Protein AF-0000000071025542 (afdb_homodimer)

Sequence (370 aa):
MQNYKSGEPMQRIAIDIIGPLPKTDRGNQYILVIGDYFSKWKEAFAIPNQEATTVANTLVEEFICRYGIPSEIHTDQGRQFEAKLFQELCRLLEINKTRTTPYYPQSDGMIERFNRTLEAMLALVVAPDQRDWDCWLPYVMLSYRSAIHESTGYSPFEILMGRRASIQYTPYRETRNDRPSQYLLMQNYKSGEPMQRIAIDIIGPLPKTDRGNQYILVIGDYFSKWKEAFAIPNQEATTVANTLVEEFICRYGIPSEIHTDQGRQFEAKLFQELCRLLEINKTRTTPYYPQSDGMIERFNRTLEAMLALVVAPDQRDWDCWLPYVMLSYRSAIHESTGYSPFEILMGRRASIQYTPYRETRNDRPSQYLL

Nearest PDB structures (foldseek):
  4bac-assembly1_B-2  TM=8.372E-01  e=2.644E-14  Human spumaretrovirus
  3s3o-assembly1_B-2  TM=8.242E-01  e=2.336E-14  Human spumaretrovirus
  4ikf-assembly1_B  TM=8.496E-01  e=1.498E-13  Human spumaretrovirus
  8fnj-assembly1_G  TM=8.085E-01  e=2.237E-10  Homo sapiens
  8w2r-assembly1_I  TM=8.035E-01  e=2.693E-10  Human immunodeficiency virus 1

Solvent-accessible surface area (backbone atoms only — not comparable to full-atom values): 20369 Å² total; per-residue (Å²): 127,81,72,81,68,48,90,42,75,45,35,33,29,38,44,50,76,48,66,84,46,64,60,25,86,87,56,28,24,29,35,45,34,39,35,22,68,49,37,58,37,69,48,76,40,73,29,62,59,70,46,38,66,55,49,44,38,46,46,42,51,64,39,32,37,70,69,27,57,32,50,29,40,35,28,58,90,49,66,38,65,67,30,64,67,37,48,50,46,28,58,75,64,60,29,47,76,44,68,57,43,94,83,46,53,68,70,48,43,55,58,54,52,45,50,53,51,50,51,55,57,46,64,74,69,38,53,95,81,36,36,46,48,69,76,44,44,36,54,56,46,31,52,54,30,58,37,69,32,84,92,76,73,40,17,16,34,30,61,50,58,70,41,76,56,57,62,84,54,54,72,61,82,84,89,84,84,80,60,84,62,62,71,80,56,128,81,70,82,67,49,89,42,75,45,36,32,30,38,45,50,76,48,66,84,47,63,62,25,85,88,53,28,23,30,35,45,34,39,34,21,68,48,38,59,37,68,49,76,40,73,29,61,60,72,47,37,67,56,49,47,48,46,47,43,51,65,40,31,35,70,70,29,59,36,51,27,40,34,28,58,91,49,66,38,64,68,30,66,67,38,47,50,51,28,57,71,66,61,29,47,76,44,67,58,42,92,84,45,54,68,71,48,44,55,58,53,53,45,49,53,51,51,51,54,57,45,64,74,68,39,53,94,82,37,36,46,47,69,76,43,43,36,55,55,47,29,53,55,32,57,36,69,32,85,91,75,73,41,17,18,34,32,61,51,57,71,42,76,56,55,61,81,52,52,83,60,85,83,91,84,86,68,54,74,26,59,71,84,73

Radius of gyration: 20.16 Å; Cα contacts (8 Å, |Δi|>4): 619; chains: 2; bounding box: 56×60×49 Å

pLDDT: mean 82.24, std 18.54, range [31.16, 98.06]

Organism: Stichopus japonicus (NCBI:txid307972)

Structure (mmCIF, N/CA/C/O backbone):
data_AF-0000000071025542-model_v1
#
loop_
_entity.id
_entity.type
_entity.pdbx_description
1 polymer 'Integrase catalytic domain-containing protein'
#
loop_
_atom_site.group_PDB
_atom_site.id
_atom_site.type_symbol
_atom_site.label_atom_id
_atom_site.label_alt_id
_atom_site.label_comp_id
_atom_site.label_asym_id
_atom_site.label_entity_id
_atom_site.label_seq_id
_atom_site.pdbx_PDB_ins_code
_atom_site.Cartn_x
_atom_site.Cartn_y
_atom_site.Cartn_z
_atom_site.occupancy
_atom_site.B_iso_or_equiv
_atom_site.auth_seq_id
_atom_site.auth_comp_id
_atom_site.auth_asym_id
_atom_site.auth_atom_id
_atom_site.pdbx_PDB_model_num
ATOM 1 N N . MET A 1 1 ? 5.387 34.906 -5.066 1 31.16 1 MET A N 1
ATOM 2 C CA . MET A 1 1 ? 4.746 33.75 -4.461 1 31.16 1 MET A CA 1
ATOM 3 C C . MET A 1 1 ? 5.18 32.469 -5.152 1 31.16 1 MET A C 1
ATOM 5 O O . MET A 1 1 ? 4.828 32.219 -6.309 1 31.16 1 MET A O 1
ATOM 9 N N . GLN A 1 2 ? 6.367 32.188 -5.113 1 34.16 2 GLN A N 1
ATOM 10 C CA . GLN A 1 2 ? 6.965 31.125 -5.918 1 34.16 2 GLN A CA 1
ATOM 11 C C . GLN A 1 2 ? 6.227 29.812 -5.73 1 34.16 2 GLN A C 1
ATOM 13 O O . GLN A 1 2 ? 6.195 29.266 -4.629 1 34.16 2 GLN A O 1
ATOM 18 N N . ASN A 1 3 ? 5.055 29.688 -6.262 1 43.94 3 ASN A N 1
ATOM 19 C CA . ASN A 1 3 ? 4.27 28.469 -6.348 1 43.94 3 ASN A CA 1
ATOM 20 C C . ASN A 1 3 ? 5.156 27.25 -6.566 1 43.94 3 ASN A C 1
ATOM 22 O O . ASN A 1 3 ? 5.758 27.094 -7.633 1 43.94 3 ASN A O 1
ATOM 26 N N . TYR A 1 4 ? 5.906 26.953 -5.555 1 52.22 4 TYR A N 1
ATOM 27 C CA . TYR A 1 4 ? 6.758 25.781 -5.707 1 52.22 4 TYR A CA 1
ATOM 28 C C . TYR A 1 4 ? 5.961 24.594 -6.23 1 52.22 4 TYR A C 1
ATOM 30 O O . TYR A 1 4 ? 5.195 23.969 -5.492 1 52.22 4 TYR A O 1
ATOM 38 N N . LYS A 1 5 ? 5.594 24.672 -7.512 1 62.06 5 LYS A N 1
ATOM 39 C CA . LYS A 1 5 ? 4.848 23.672 -8.273 1 62.06 5 LYS A CA 1
ATOM 40 C C . LYS A 1 5 ? 5.645 22.375 -8.414 1 62.06 5 LYS A C 1
ATOM 42 O O . LYS A 1 5 ? 6.844 22.406 -8.711 1 62.06 5 LYS A O 1
ATOM 47 N N . SER A 1 6 ? 5.156 21.391 -7.719 1 71.88 6 SER A N 1
ATOM 48 C CA . SER A 1 6 ? 5.727 20.078 -7.988 1 71.88 6 SER A CA 1
ATOM 49 C C . SER A 1 6 ? 5.582 19.703 -9.461 1 71.88 6 SER A C 1
ATOM 51 O O . SER A 1 6 ? 4.504 19.844 -10.039 1 71.88 6 SER A O 1
ATOM 53 N N . GLY A 1 7 ? 6.773 19.422 -10.078 1 80 7 GLY A N 1
ATOM 54 C CA . GLY A 1 7 ? 6.777 19.172 -11.516 1 80 7 GLY A CA 1
ATOM 55 C C . GLY A 1 7 ? 6.379 17.766 -11.883 1 80 7 GLY A C 1
ATOM 56 O O . GLY A 1 7 ? 6.094 17.469 -13.047 1 80 7 GLY A O 1
ATOM 57 N N . GLU A 1 8 ? 6.383 16.859 -10.945 1 88.06 8 GLU A N 1
ATOM 58 C CA . GLU A 1 8 ? 6.016 15.484 -11.242 1 88.06 8 GLU A CA 1
ATOM 59 C C . GLU A 1 8 ? 5.449 14.781 -10.016 1 88.06 8 GLU A C 1
ATOM 61 O O . GLU A 1 8 ? 5.664 15.227 -8.883 1 88.06 8 GLU A O 1
ATOM 66 N N . PRO A 1 9 ? 4.746 13.742 -10.219 1 91.62 9 PRO A N 1
ATOM 67 C CA . PRO A 1 9 ? 4.164 13.008 -9.094 1 91.62 9 PRO A CA 1
ATOM 68 C C . PRO A 1 9 ? 5.215 12.562 -8.078 1 91.62 9 PRO A C 1
ATOM 70 O O . PRO A 1 9 ? 6.293 12.102 -8.461 1 91.62 9 PRO A O 1
ATOM 73 N N . MET A 1 10 ? 4.938 12.773 -6.805 1 92.38 10 MET A N 1
ATOM 74 C CA . MET A 1 10 ? 5.664 12.258 -5.648 1 92.38 10 MET A CA 1
ATOM 75 C C . MET A 1 10 ? 6.988 12.992 -5.465 1 92.38 10 MET A C 1
ATOM 77 O O . MET A 1 10 ? 7.801 12.617 -4.617 1 92.38 10 MET A O 1
ATOM 81 N N . GLN A 1 11 ? 7.238 14.023 -6.23 1 91.56 11 GLN A N 1
ATOM 82 C CA . GLN A 1 11 ? 8.445 14.82 -6.074 1 91.56 11 GLN A CA 1
ATOM 83 C C . GLN A 1 11 ? 8.445 15.562 -4.738 1 91.56 11 GLN A C 1
ATOM 85 O O . GLN A 1 11 ? 9.461 15.602 -4.043 1 91.56 11 GLN A O 1
ATOM 90 N N . ARG A 1 12 ? 7.309 16.156 -4.473 1 92.06 12 ARG A N 1
ATOM 91 C CA . ARG A 1 12 ? 7.094 16.859 -3.217 1 92.06 12 ARG A CA 1
ATOM 92 C C . ARG A 1 12 ? 5.891 16.297 -2.467 1 92.06 12 ARG A C 1
ATOM 94 O O . ARG A 1 12 ? 4.789 16.234 -3.018 1 92.06 12 ARG A O 1
ATOM 101 N N . ILE A 1 13 ? 6.18 15.891 -1.207 1 93.38 13 ILE A N 1
ATOM 102 C CA . ILE A 1 13 ? 5.078 15.328 -0.437 1 93.38 13 ILE A CA 1
ATOM 103 C C . ILE A 1 13 ? 4.961 16.047 0.904 1 93.38 13 ILE A C 1
ATOM 105 O O . ILE A 1 13 ? 5.914 16.688 1.358 1 93.38 13 ILE A O 1
ATOM 109 N N . ALA A 1 14 ? 3.762 16.016 1.435 1 92.75 14 ALA A N 1
ATOM 110 C CA . ALA A 1 14 ? 3.494 16.5 2.787 1 92.75 14 ALA A CA 1
ATOM 111 C C . ALA A 1 14 ? 3.139 15.336 3.719 1 92.75 14 ALA A C 1
ATOM 113 O O . ALA A 1 14 ? 2.488 14.375 3.305 1 92.75 14 ALA A O 1
ATOM 114 N N . ILE A 1 15 ? 3.598 15.43 4.98 1 93.69 15 ILE A N 1
ATOM 115 C CA . ILE A 1 15 ? 3.305 14.406 5.977 1 93.69 15 ILE A CA 1
ATOM 116 C C . ILE A 1 15 ? 2.668 15.047 7.207 1 93.69 15 ILE A C 1
ATOM 118 O O . ILE A 1 15 ? 3.105 16.109 7.656 1 93.69 15 ILE A O 1
ATOM 122 N N . ASP A 1 16 ? 1.658 14.438 7.727 1 92.12 16 ASP A N 1
ATOM 123 C CA . ASP A 1 16 ? 0.99 14.852 8.953 1 92.12 16 ASP A CA 1
ATOM 124 C C . ASP A 1 16 ? 0.459 13.641 9.727 1 92.12 16 ASP A C 1
ATOM 126 O O . ASP A 1 16 ? 0.384 12.539 9.188 1 92.12 16 ASP A O 1
ATOM 130 N N . ILE A 1 17 ? 0.171 13.883 10.984 1 94.31 17 ILE A N 1
ATOM 131 C CA . ILE A 1 17 ? -0.341 12.805 11.82 1 94.31 17 ILE A CA 1
ATOM 132 C C . ILE A 1 17 ? -1.671 13.219 12.445 1 94.31 17 ILE A C 1
ATOM 134 O O . ILE A 1 17 ? -1.794 14.328 12.977 1 94.31 17 ILE A O 1
ATOM 138 N N . ILE A 1 18 ? -2.643 12.336 12.312 1 94.81 18 ILE A N 1
ATOM 139 C CA . ILE A 1 18 ? -3.934 12.516 12.969 1 94.81 18 ILE A CA 1
ATOM 140 C C . ILE A 1 18 ? -3.986 11.672 14.242 1 94.81 18 ILE A C 1
ATOM 142 O O . ILE A 1 18 ? -3.621 10.492 14.234 1 94.81 18 ILE A O 1
ATOM 146 N N . GLY A 1 19 ? -4.586 12.242 15.305 1 93.19 19 GLY A N 1
ATOM 147 C CA . GLY A 1 19 ? -4.797 11.492 16.531 1 93.19 19 GLY A CA 1
ATOM 148 C C . GLY A 1 19 ? -4.41 12.266 17.781 1 93.19 19 GLY A C 1
ATOM 149 O O . GLY A 1 19 ? -4.051 13.445 17.703 1 93.19 19 GLY A O 1
ATOM 150 N N . PRO A 1 20 ? -4.516 11.75 18.891 1 95.44 20 PRO A N 1
ATOM 151 C CA . PRO A 1 20 ? -4.906 10.359 19.141 1 95.44 20 PRO A CA 1
ATOM 152 C C . PRO A 1 20 ? -6.383 10.102 18.859 1 95.44 20 PRO A C 1
ATOM 154 O O . PRO A 1 20 ? -7.227 10.961 19.125 1 95.44 20 PRO A O 1
ATOM 157 N N . LEU A 1 21 ? -6.664 8.945 18.266 1 95.75 21 LEU A N 1
ATOM 158 C CA . LEU A 1 21 ? -7.996 8.391 18.062 1 95.75 21 LEU A CA 1
ATOM 159 C C . LEU A 1 21 ? -8.258 7.242 19.031 1 95.75 21 LEU A C 1
ATOM 161 O O . LEU A 1 21 ? -7.34 6.766 19.703 1 95.75 21 LEU A O 1
ATOM 165 N N . PRO A 1 22 ? -9.555 6.879 19.203 1 95.25 22 PRO A N 1
ATOM 166 C CA . PRO A 1 22 ? -9.797 5.691 20.031 1 95.25 22 PRO A CA 1
ATOM 167 C C . PRO A 1 22 ? -8.992 4.48 19.562 1 95.25 22 PRO A C 1
ATOM 169 O O . PRO A 1 22 ? -8.93 4.199 18.359 1 95.25 22 PRO A O 1
ATOM 172 N N . LYS A 1 23 ? -8.352 3.838 20.531 1 96.94 23 LYS A N 1
ATOM 173 C CA . LYS A 1 23 ? -7.523 2.684 20.188 1 96.94 23 LYS A CA 1
ATOM 174 C C . LYS A 1 23 ? -8.352 1.584 19.531 1 96.94 23 LYS A C 1
ATOM 176 O O . LYS A 1 23 ? -9.391 1.184 20.062 1 96.94 23 LYS A O 1
ATOM 181 N N . THR A 1 24 ? -7.859 1.125 18.422 1 96.81 24 THR A N 1
ATOM 182 C CA . THR A 1 24 ? -8.586 0.097 17.688 1 96.81 24 THR A CA 1
ATOM 183 C C . THR A 1 24 ? -8.273 -1.289 18.25 1 96.81 24 THR A C 1
ATOM 185 O O . THR A 1 24 ? -7.359 -1.447 19.062 1 96.81 24 THR A O 1
ATOM 188 N N . ASP A 1 25 ? -9.062 -2.275 17.781 1 92.75 25 ASP A N 1
ATOM 189 C CA . ASP A 1 25 ? -8.82 -3.666 18.156 1 92.75 25 ASP A CA 1
ATOM 190 C C . ASP A 1 25 ? -7.465 -4.148 17.641 1 92.75 25 ASP A C 1
ATOM 192 O O . ASP A 1 25 ? -6.879 -5.074 18.203 1 92.75 25 ASP A O 1
ATOM 196 N N . ARG A 1 26 ? -6.922 -3.482 16.641 1 93.62 26 ARG A N 1
ATOM 197 C CA . ARG A 1 26 ? -5.629 -3.854 16.078 1 93.62 26 ARG A CA 1
ATOM 198 C C . ARG A 1 26 ? -4.496 -3.086 16.75 1 93.62 26 ARG A C 1
ATOM 200 O O . ARG A 1 26 ? -3.33 -3.234 16.375 1 93.62 26 ARG A O 1
ATOM 207 N N . GLY A 1 27 ? -4.809 -2.209 17.656 1 96.38 27 GLY A N 1
ATOM 208 C CA . GLY A 1 27 ? -3.82 -1.534 18.484 1 96.38 27 GLY A CA 1
ATOM 209 C C . GLY A 1 27 ? -3.387 -0.195 17.922 1 96.38 27 GLY A C 1
ATOM 210 O O . GLY A 1 27 ? -2.406 0.392 18.375 1 96.38 27 GLY A O 1
ATOM 211 N N . ASN A 1 28 ? -4.09 0.338 16.906 1 97.69 28 ASN A N 1
ATOM 212 C CA . ASN A 1 28 ? -3.73 1.612 16.297 1 97.69 28 ASN A CA 1
ATOM 213 C C . ASN A 1 28 ? -4.422 2.783 16.984 1 97.69 28 ASN A C 1
ATOM 215 O O . ASN A 1 28 ? -5.551 2.65 17.469 1 97.69 28 ASN A O 1
ATOM 219 N N . GLN A 1 29 ? -3.689 3.939 17.016 1 98.06 29 GLN A N 1
ATOM 220 C CA . GLN A 1 29 ? -4.254 5.102 17.688 1 98.06 29 GLN A CA 1
ATOM 221 C C . GLN A 1 29 ? -4.035 6.375 16.875 1 98.06 29 GLN A C 1
ATOM 223 O O . GLN A 1 29 ? -4.527 7.445 17.234 1 98.06 29 GLN A O 1
ATOM 228 N N . TYR A 1 30 ? -3.26 6.277 15.852 1 97.06 30 TYR A N 1
ATOM 229 C CA . TYR A 1 30 ? -2.928 7.426 15.023 1 97.06 30 TYR A CA 1
ATOM 230 C C . TYR A 1 30 ? -3.029 7.074 13.539 1 97.06 30 TYR A C 1
ATOM 232 O O . TYR A 1 30 ? -3.029 5.898 13.18 1 97.06 30 TYR A O 1
ATOM 240 N N . ILE A 1 31 ? -3.188 8.078 12.688 1 97.5 31 ILE A N 1
ATOM 241 C CA . ILE A 1 31 ? -3.111 7.918 11.242 1 97.5 31 ILE A CA 1
ATOM 242 C C . ILE A 1 31 ? -1.975 8.773 10.688 1 97.5 31 ILE A C 1
ATOM 244 O O . ILE A 1 31 ? -1.96 9.992 10.875 1 97.5 31 ILE A O 1
ATOM 248 N N . LEU A 1 32 ? -0.981 8.164 10.109 1 96.75 32 LEU A N 1
ATOM 249 C CA . LEU A 1 32 ? 0.039 8.875 9.344 1 96.75 32 LEU A CA 1
ATOM 250 C C . LEU A 1 32 ? -0.46 9.188 7.934 1 96.75 32 LEU A C 1
ATOM 252 O O . LEU A 1 32 ? -0.747 8.281 7.152 1 96.75 32 LEU A O 1
ATOM 256 N N . VAL A 1 33 ? -0.563 10.43 7.625 1 96.88 33 VAL A N 1
ATOM 257 C CA . VAL A 1 33 ? -1.085 10.852 6.332 1 96.88 33 VAL A CA 1
ATOM 258 C C . VAL A 1 33 ? 0.049 11.414 5.477 1 96.88 33 VAL A C 1
ATOM 260 O O . VAL A 1 33 ? 0.836 12.242 5.941 1 96.88 33 VAL A O 1
ATOM 263 N N . ILE A 1 34 ? 0.156 10.938 4.242 1 96 34 ILE A N 1
ATOM 264 C CA . ILE A 1 34 ? 1.137 11.414 3.271 1 96 34 ILE A CA 1
ATOM 265 C C . ILE A 1 34 ? 0.425 11.859 1.998 1 96 34 ILE A C 1
ATOM 267 O O . ILE A 1 34 ? -0.396 11.125 1.444 1 96 34 ILE A O 1
ATOM 271 N N . GLY A 1 35 ? 0.736 13.039 1.558 1 95.12 35 GLY A N 1
ATOM 272 C CA . GLY A 1 35 ? 0.062 13.57 0.387 1 95.12 35 GLY A CA 1
ATOM 273 C C . GLY A 1 35 ? 1.02 14.125 -0.651 1 95.12 35 GLY A C 1
ATOM 274 O O . GLY A 1 35 ? 2.004 14.781 -0.308 1 95.12 35 GLY A O 1
ATOM 275 N N . ASP A 1 36 ? 0.73 13.828 -1.865 1 94.25 36 ASP A N 1
ATOM 276 C CA . ASP A 1 36 ? 1.503 14.32 -3.002 1 94.25 36 ASP A CA 1
ATOM 277 C C . ASP A 1 36 ? 0.963 15.664 -3.494 1 94.25 36 ASP A C 1
ATOM 279 O O . ASP A 1 36 ? -0.233 15.797 -3.762 1 94.25 36 ASP A O 1
ATOM 283 N N . TYR A 1 37 ? 1.808 16.625 -3.711 1 90.06 37 TYR A N 1
ATOM 284 C CA . TYR A 1 37 ? 1.39 17.969 -4.102 1 90.06 37 TYR A CA 1
ATOM 285 C C . TYR A 1 37 ? 0.925 18 -5.555 1 90.06 37 TYR A C 1
ATOM 287 O O . TYR A 1 37 ? 0.065 18.797 -5.922 1 90.06 37 TYR A O 1
ATOM 295 N N . PHE A 1 38 ? 1.467 17.156 -6.348 1 91.44 38 PHE A N 1
ATOM 296 C CA . PHE A 1 38 ? 1.204 17.203 -7.781 1 91.44 38 PHE A CA 1
ATOM 297 C C . PHE A 1 38 ? -0.107 16.5 -8.117 1 91.44 38 PHE A C 1
ATOM 299 O O . PHE A 1 38 ? -1.036 17.109 -8.633 1 91.44 38 PHE A O 1
ATOM 306 N N . SER A 1 39 ? -0.204 15.242 -7.773 1 92.94 39 SER A N 1
ATOM 307 C CA . SER A 1 39 ? -1.338 14.414 -8.18 1 92.94 39 SER A CA 1
ATOM 308 C C . SER A 1 39 ? -2.488 14.531 -7.184 1 92.94 39 SER A C 1
ATOM 310 O O . SER A 1 39 ? -3.607 14.102 -7.469 1 92.94 39 SER A O 1
ATOM 312 N N . LYS A 1 40 ? -2.201 15.031 -5.996 1 93.25 40 LYS A N 1
ATOM 313 C CA . LYS A 1 40 ? -3.15 15.109 -4.891 1 93.25 40 LYS A CA 1
ATOM 314 C C . LYS A 1 40 ? -3.449 13.727 -4.324 1 93.25 40 LYS A C 1
ATOM 316 O O . LYS A 1 40 ? -4.359 13.57 -3.504 1 93.25 40 LYS A O 1
ATOM 321 N N . TRP A 1 41 ? -2.656 12.789 -4.723 1 95.19 41 TRP A N 1
ATOM 322 C CA . TRP A 1 41 ? -2.721 11.453 -4.145 1 95.19 41 TRP A CA 1
ATOM 323 C C . TRP A 1 41 ? -2.424 11.492 -2.648 1 95.19 41 TRP A C 1
ATOM 325 O O . TRP A 1 41 ? -1.51 12.188 -2.209 1 95.19 41 TRP A O 1
ATOM 335 N N . LYS A 1 42 ? -3.25 10.766 -1.87 1 96.19 42 LYS A N 1
ATOM 336 C CA . LYS A 1 42 ? -3.027 10.648 -0.432 1 96.19 42 LYS A CA 1
ATOM 337 C C . LYS A 1 42 ? -2.953 9.188 -0.004 1 96.19 42 LYS A C 1
ATOM 339 O O . LYS A 1 42 ? -3.699 8.344 -0.512 1 96.19 42 LYS A O 1
ATOM 344 N N . GLU A 1 43 ? -2.025 8.922 0.839 1 97.69 43 GLU A N 1
ATOM 345 C CA . GLU A 1 43 ? -1.978 7.676 1.593 1 97.69 43 GLU A CA 1
ATOM 346 C C . GLU A 1 43 ? -2.236 7.914 3.078 1 97.69 43 GLU A C 1
ATOM 348 O O . GLU A 1 43 ? -1.878 8.969 3.613 1 97.69 43 GLU A O 1
ATOM 353 N N . ALA A 1 44 ? -2.885 7.004 3.666 1 97.75 44 ALA A N 1
ATOM 354 C CA . ALA A 1 44 ? -3.148 7.016 5.102 1 97.75 44 ALA A CA 1
ATOM 355 C C . ALA A 1 44 ? -2.84 5.656 5.727 1 97.75 44 ALA A C 1
ATOM 357 O O . ALA A 1 44 ? -3.316 4.625 5.25 1 97.75 44 ALA A O 1
ATOM 358 N N . PHE A 1 45 ? -2.021 5.73 6.742 1 98.06 45 PHE A N 1
ATOM 359 C CA . PHE A 1 45 ? -1.591 4.504 7.406 1 98.06 45 PHE A CA 1
ATOM 360 C C . PHE A 1 45 ? -1.942 4.539 8.891 1 98.06 45 PHE A C 1
ATOM 362 O O . PHE A 1 45 ? -1.58 5.48 9.594 1 98.06 45 PHE A O 1
ATOM 369 N N . ALA A 1 46 ? -2.686 3.52 9.344 1 97.94 46 ALA A N 1
ATOM 370 C CA . ALA A 1 46 ? -2.928 3.383 10.781 1 97.94 46 ALA A CA 1
ATOM 371 C C . ALA A 1 46 ? -1.654 2.969 11.516 1 97.94 46 ALA A C 1
ATOM 373 O O . ALA A 1 46 ? -0.977 2.021 11.109 1 97.94 46 ALA A O 1
ATOM 374 N N . ILE A 1 47 ? -1.265 3.717 12.57 1 97.69 47 ILE A N 1
ATOM 375 C CA . ILE A 1 47 ? -0.052 3.406 13.32 1 97.69 47 ILE A CA 1
ATOM 376 C C . ILE A 1 47 ? -0.348 3.438 14.82 1 97.69 47 ILE A C 1
ATOM 378 O O . ILE A 1 47 ? -1.241 4.16 15.266 1 97.69 47 ILE A O 1
ATOM 382 N N . PRO A 1 48 ? 0.399 2.65 15.602 1 97.5 48 PRO A N 1
ATOM 383 C CA . PRO A 1 48 ? 0.08 2.512 17.031 1 97.5 48 PRO A CA 1
ATOM 384 C C . PRO A 1 48 ? 0.544 3.709 17.859 1 97.5 48 PRO A C 1
ATOM 386 O O . PRO A 1 48 ? 0.017 3.953 18.938 1 97.5 48 PRO A O 1
ATOM 389 N N . ASN A 1 49 ? 1.599 4.449 17.375 1 96.25 49 ASN A N 1
ATOM 390 C CA . ASN A 1 49 ? 2.174 5.574 18.094 1 96.25 49 ASN A CA 1
ATOM 391 C C . ASN A 1 49 ? 2.877 6.551 17.156 1 96.25 49 ASN A C 1
ATOM 393 O O . ASN A 1 49 ? 2.98 6.297 15.961 1 96.25 49 ASN A O 1
ATOM 397 N N . GLN A 1 50 ? 3.309 7.617 17.688 1 94.12 50 GLN A N 1
ATOM 398 C CA . GLN A 1 50 ? 3.926 8.648 16.859 1 94.12 50 GLN A CA 1
ATOM 399 C C . GLN A 1 50 ? 5.441 8.672 17.031 1 94.12 50 GLN A C 1
ATOM 401 O O . GLN A 1 50 ? 6.082 9.703 16.844 1 94.12 50 GLN A O 1
ATOM 406 N N . GLU A 1 51 ? 5.922 7.562 17.5 1 93.25 51 GLU A N 1
ATOM 407 C CA . GLU A 1 51 ? 7.371 7.512 17.672 1 93.25 51 GLU A CA 1
ATOM 408 C C . GLU A 1 51 ? 8.094 7.676 16.344 1 93.25 51 GLU A C 1
ATOM 410 O O . GLU A 1 51 ? 7.609 7.211 15.312 1 93.25 51 GLU A O 1
ATOM 415 N N . ALA A 1 52 ? 9.258 8.242 16.406 1 90.88 52 ALA A N 1
ATOM 416 C CA . ALA A 1 52 ? 10.047 8.516 15.211 1 90.88 52 ALA A CA 1
ATOM 417 C C . ALA A 1 52 ? 10.336 7.234 14.438 1 90.88 52 ALA A C 1
ATOM 419 O O . ALA A 1 52 ? 10.289 7.223 13.203 1 90.88 52 ALA A O 1
ATOM 420 N N . THR A 1 53 ? 10.594 6.199 15.148 1 91.44 53 THR A N 1
ATOM 421 C CA . THR A 1 53 ? 10.906 4.922 14.516 1 91.44 53 THR A CA 1
ATOM 422 C C . THR A 1 53 ? 9.695 4.391 13.758 1 91.44 53 THR A C 1
ATOM 424 O O . THR A 1 53 ? 9.812 3.947 12.609 1 91.44 53 THR A O 1
ATOM 427 N N . THR A 1 54 ? 8.547 4.492 14.406 1 93.69 54 THR A N 1
ATOM 428 C CA . THR A 1 54 ? 7.309 4.035 13.781 1 93.69 54 THR A CA 1
ATOM 429 C C . THR A 1 54 ? 7.012 4.84 12.516 1 93.69 54 THR A C 1
ATOM 431 O O . THR A 1 54 ? 6.719 4.27 11.461 1 93.69 54 THR A O 1
ATOM 434 N N . VAL A 1 55 ? 7.137 6.074 12.602 1 93.69 55 VAL A N 1
ATOM 435 C CA . VAL A 1 55 ? 6.836 6.98 11.5 1 93.69 55 VAL A CA 1
ATOM 436 C C . VAL A 1 55 ? 7.832 6.762 10.367 1 93.69 55 VAL A C 1
ATOM 438 O O . VAL A 1 55 ? 7.438 6.629 9.203 1 93.69 55 VAL A O 1
ATOM 441 N N . ALA A 1 56 ? 9.102 6.66 10.695 1 91.56 56 ALA A N 1
ATOM 442 C CA . ALA A 1 56 ? 10.141 6.457 9.695 1 91.56 56 ALA A CA 1
ATOM 443 C C . ALA A 1 56 ? 9.969 5.125 8.977 1 91.56 56 ALA A C 1
ATOM 445 O O . ALA A 1 56 ? 10.047 5.055 7.746 1 91.56 56 ALA A O 1
ATOM 446 N N . ASN A 1 57 ? 9.68 4.125 9.742 1 91.88 57 ASN A N 1
ATOM 447 C CA . ASN A 1 57 ? 9.484 2.805 9.156 1 91.88 57 ASN A CA 1
ATOM 448 C C . ASN A 1 57 ? 8.281 2.781 8.219 1 91.88 57 ASN A C 1
ATOM 450 O O . ASN A 1 57 ? 8.352 2.221 7.121 1 91.88 57 ASN A O 1
ATOM 454 N N . THR A 1 58 ? 7.242 3.361 8.656 1 95.19 58 THR A N 1
ATOM 455 C CA . THR A 1 58 ? 6.039 3.404 7.832 1 95.19 58 THR A CA 1
ATOM 456 C C . THR A 1 58 ? 6.289 4.188 6.547 1 95.19 58 THR A C 1
ATOM 458 O O . THR A 1 58 ? 5.914 3.746 5.461 1 95.19 58 THR A O 1
ATOM 461 N N . LEU A 1 59 ? 6.953 5.312 6.652 1 94.38 59 LEU A N 1
ATOM 462 C CA . LEU A 1 59 ? 7.277 6.137 5.496 1 94.38 59 LEU A CA 1
ATOM 463 C C . LEU A 1 59 ? 8.117 5.352 4.484 1 94.38 59 LEU A C 1
ATOM 465 O O . LEU A 1 59 ? 7.812 5.355 3.291 1 94.38 59 LEU A O 1
ATOM 469 N N . VAL A 1 60 ? 9.062 4.645 4.957 1 92.31 60 VAL A N 1
ATOM 470 C CA . VAL A 1 60 ? 9.992 3.959 4.07 1 92.31 60 VAL A CA 1
ATOM 471 C C . VAL A 1 60 ? 9.344 2.699 3.504 1 92.31 60 VAL A C 1
ATOM 473 O O . VAL A 1 60 ? 9.242 2.537 2.285 1 92.31 60 VAL A O 1
ATOM 476 N N . GLU A 1 61 ? 8.797 1.867 4.344 1 93.5 61 GLU A N 1
ATOM 477 C CA . GLU A 1 61 ? 8.336 0.536 3.953 1 93.5 61 GLU A CA 1
ATOM 478 C C . GLU A 1 61 ? 7.027 0.609 3.174 1 93.5 61 GLU A C 1
ATOM 480 O O . GLU A 1 61 ? 6.816 -0.161 2.234 1 93.5 61 GLU A O 1
ATOM 485 N N . GLU A 1 62 ? 6.203 1.532 3.549 1 95.69 62 GLU A N 1
ATOM 486 C CA . GLU A 1 62 ? 4.863 1.522 2.969 1 95.69 62 GLU A CA 1
ATOM 487 C C . GLU A 1 62 ? 4.738 2.551 1.848 1 95.69 62 GLU A C 1
ATOM 489 O O . GLU A 1 62 ? 3.988 2.348 0.892 1 95.69 62 GLU A O 1
ATOM 494 N N . PHE A 1 63 ? 5.527 3.617 1.98 1 95.88 63 PHE A N 1
ATOM 495 C CA . PHE A 1 63 ? 5.352 4.684 1.003 1 95.88 63 PHE A CA 1
ATOM 496 C C . PHE A 1 63 ? 6.512 4.711 0.014 1 95.88 63 PHE A C 1
ATOM 498 O O . PHE A 1 63 ? 6.324 4.445 -1.176 1 95.88 63 PHE A O 1
ATOM 505 N N . ILE A 1 64 ? 7.711 4.902 0.488 1 93.38 64 ILE A N 1
ATOM 506 C CA . ILE A 1 64 ? 8.859 5.102 -0.387 1 93.38 64 ILE A CA 1
ATOM 507 C C . ILE A 1 64 ? 9.109 3.842 -1.212 1 93.38 64 ILE A C 1
ATOM 509 O O . ILE A 1 64 ? 9.414 3.922 -2.404 1 93.38 64 ILE A O 1
ATOM 513 N N . CYS A 1 65 ? 8.93 2.668 -0.664 1 93.12 65 CYS A N 1
ATOM 514 C CA . CYS A 1 65 ? 9.148 1.411 -1.371 1 93.12 65 CYS A CA 1
ATOM 515 C C . CYS A 1 65 ? 8.102 1.199 -2.453 1 93.12 65 CYS A C 1
ATOM 517 O O . CYS A 1 65 ? 8.273 0.358 -3.336 1 93.12 65 CYS A O 1
ATOM 519 N N . ARG A 1 66 ? 7.055 1.934 -2.398 1 94.25 66 ARG A N 1
ATOM 520 C CA . ARG A 1 66 ? 6.008 1.769 -3.398 1 94.25 66 ARG A CA 1
ATOM 521 C C . ARG A 1 66 ? 6.02 2.916 -4.402 1 94.25 66 ARG A C 1
ATOM 523 O O . ARG A 1 66 ? 5.789 2.707 -5.594 1 94.25 66 ARG A O 1
ATOM 530 N N . TYR A 1 67 ? 6.332 4.125 -3.934 1 94.62 67 TYR A N 1
ATOM 531 C CA . TYR A 1 67 ? 6.133 5.289 -4.789 1 94.62 67 TYR A CA 1
ATOM 532 C C . TYR A 1 67 ? 7.461 5.961 -5.113 1 94.62 67 TYR A C 1
ATOM 534 O O . TYR A 1 67 ? 7.504 6.918 -5.891 1 94.62 67 TYR A O 1
ATOM 542 N N . GLY A 1 68 ? 8.57 5.488 -4.496 1 91.06 68 GLY A N 1
ATOM 543 C CA . GLY A 1 68 ? 9.875 6.074 -4.746 1 91.06 68 GLY A CA 1
ATOM 544 C C . GLY A 1 68 ? 10.25 7.148 -3.742 1 91.06 68 GLY A C 1
ATOM 545 O O . GLY A 1 68 ? 9.422 7.559 -2.928 1 91.06 68 GLY A O 1
ATOM 546 N N . ILE A 1 69 ? 11.5 7.586 -3.848 1 91.56 69 ILE A N 1
ATOM 547 C CA . ILE A 1 69 ? 12.023 8.594 -2.932 1 91.56 69 ILE A CA 1
ATOM 548 C C . ILE A 1 69 ? 11.609 9.984 -3.4 1 91.56 69 ILE A C 1
ATOM 550 O O . ILE A 1 69 ? 11.93 10.391 -4.523 1 91.56 69 ILE A O 1
ATOM 554 N N . PRO A 1 70 ? 10.898 10.719 -2.549 1 92.94 70 PRO A N 1
ATOM 555 C CA . PRO A 1 70 ? 10.594 12.102 -2.922 1 92.94 70 PRO A CA 1
ATOM 556 C C . PRO A 1 70 ? 11.82 13.016 -2.842 1 92.94 70 PRO A C 1
ATOM 558 O O . PRO A 1 70 ? 12.766 12.727 -2.105 1 92.94 70 PRO A O 1
ATOM 561 N N . SER A 1 71 ? 11.734 14.109 -3.555 1 91.12 71 SER A N 1
ATOM 562 C CA . SER A 1 71 ? 12.797 15.102 -3.475 1 91.12 71 SER A CA 1
ATOM 563 C C . SER A 1 71 ? 12.648 15.977 -2.234 1 91.12 71 SER A C 1
ATOM 565 O O . SER A 1 71 ? 13.641 16.438 -1.671 1 91.12 71 SER A O 1
ATOM 567 N N . GLU A 1 72 ? 11.367 16.172 -1.885 1 91.69 72 GLU A N 1
ATOM 568 C CA . GLU A 1 72 ? 11.086 17.062 -0.768 1 91.69 72 GLU A CA 1
ATOM 569 C C . GLU A 1 72 ? 9.938 16.531 0.089 1 91.69 72 GLU A C 1
ATOM 571 O O . GLU A 1 72 ? 8.938 16.047 -0.437 1 91.69 72 GLU A O 1
ATOM 576 N N . ILE A 1 73 ? 10.156 16.641 1.405 1 92 73 ILE A N 1
ATOM 577 C CA . ILE A 1 73 ? 9.109 16.312 2.363 1 92 73 ILE A CA 1
ATOM 578 C C . ILE A 1 73 ? 8.781 17.531 3.215 1 92 73 ILE A C 1
ATOM 580 O O . ILE A 1 73 ? 9.68 18.156 3.789 1 92 73 ILE A O 1
ATOM 584 N N . HIS A 1 74 ? 7.496 17.828 3.244 1 89.38 74 HIS A N 1
ATOM 585 C CA . HIS A 1 74 ? 6.996 18.906 4.105 1 89.38 74 HIS A CA 1
ATOM 586 C C . HIS A 1 74 ? 6.293 18.328 5.336 1 89.38 74 HIS A C 1
ATOM 588 O O . HIS A 1 74 ? 5.387 17.5 5.211 1 89.38 74 HIS A O 1
ATOM 594 N N . THR A 1 75 ? 6.801 18.734 6.523 1 87.31 75 THR A N 1
ATOM 595 C CA . THR A 1 75 ? 6.191 18.25 7.758 1 87.31 75 THR A CA 1
ATOM 596 C C . THR A 1 75 ? 5.836 19.406 8.68 1 87.31 75 THR A C 1
ATOM 598 O O . THR A 1 75 ? 6.297 20.531 8.477 1 87.31 75 THR A O 1
ATOM 601 N N . ASP A 1 76 ? 4.949 19.172 9.609 1 78.56 76 ASP A N 1
ATOM 602 C CA . ASP A 1 76 ? 4.762 20.141 10.68 1 78.56 76 ASP A CA 1
ATOM 603 C C . ASP A 1 76 ? 5.883 20.047 11.711 1 78.56 76 ASP A C 1
ATOM 605 O O . ASP A 1 76 ? 6.887 19.375 11.484 1 78.56 76 ASP A O 1
ATOM 609 N N . GLN A 1 77 ? 5.75 20.781 12.789 1 72.44 77 GLN A N 1
ATOM 610 C CA . GLN A 1 77 ? 6.82 20.844 13.781 1 72.44 77 GLN A CA 1
ATOM 611 C C . GLN A 1 77 ? 6.633 19.781 14.859 1 72.44 77 GLN A C 1
ATOM 613 O O . GLN A 1 77 ? 6.984 20 16.016 1 72.44 77 GLN A O 1
ATOM 618 N N . GLY A 1 78 ? 6.125 18.672 14.492 1 79.12 78 GLY A N 1
ATOM 619 C CA . GLY A 1 78 ? 5.98 17.609 15.469 1 79.12 78 GLY A CA 1
ATOM 620 C C . GLY A 1 78 ? 7.301 16.984 15.859 1 79.12 78 GLY A C 1
ATOM 621 O O . GLY A 1 78 ? 8.211 16.875 15.039 1 79.12 78 GLY A O 1
ATOM 622 N N . ARG A 1 79 ? 7.473 16.516 17.062 1 81.12 79 ARG A N 1
ATOM 623 C CA . ARG A 1 79 ? 8.703 15.961 17.625 1 81.12 79 ARG A CA 1
ATOM 624 C C . ARG A 1 79 ? 9.195 14.773 16.812 1 81.12 79 ARG A C 1
ATOM 626 O O . ARG A 1 79 ? 10.406 14.562 16.672 1 81.12 79 ARG A O 1
ATOM 633 N N . GLN A 1 80 ? 8.297 14.023 16.312 1 84.19 80 GLN A N 1
ATOM 634 C CA . GLN A 1 80 ? 8.664 12.844 15.547 1 84.19 80 GLN A CA 1
ATOM 635 C C . GLN A 1 80 ? 9.406 13.234 14.273 1 84.19 80 GLN A C 1
ATOM 637 O O . GLN A 1 80 ? 10.273 12.492 13.805 1 84.19 80 GLN A O 1
ATOM 642 N N . PHE A 1 81 ? 9.219 14.359 13.758 1 84.94 81 PHE A N 1
ATOM 643 C CA . PHE A 1 81 ? 9.844 14.789 12.508 1 84.94 81 PHE A CA 1
ATOM 644 C C . PHE A 1 81 ? 11.133 15.555 12.789 1 84.94 81 PHE A C 1
ATOM 646 O O . PHE A 1 81 ? 11.93 15.797 11.875 1 84.94 81 PHE A O 1
ATOM 653 N N . GLU A 1 82 ? 11.281 15.906 14.031 1 82.06 82 GLU A N 1
ATOM 654 C CA . GLU A 1 82 ? 12.5 16.609 14.422 1 82.06 82 GLU A CA 1
ATOM 655 C C . GLU A 1 82 ? 13.5 15.664 15.07 1 82.06 82 GLU A C 1
ATOM 657 O O . GLU A 1 82 ? 14.656 16.031 15.305 1 82.06 82 GLU A O 1
ATOM 662 N N . ALA A 1 83 ? 13.031 14.531 15.297 1 85 83 ALA A N 1
ATOM 663 C CA . ALA A 1 83 ? 13.898 13.516 15.891 1 85 83 ALA A CA 1
ATOM 664 C C . ALA A 1 83 ? 15.102 13.234 14.984 1 85 83 ALA A C 1
ATOM 666 O O . ALA A 1 83 ? 15 13.312 13.766 1 85 83 ALA A O 1
ATOM 667 N N . LYS A 1 84 ? 16.156 12.891 15.57 1 83.44 84 LYS A N 1
ATOM 668 C CA . LYS A 1 84 ? 17.406 12.602 14.875 1 83.44 84 LYS A CA 1
ATOM 669 C C . LYS A 1 84 ? 17.219 11.516 13.82 1 83.44 84 LYS A C 1
ATOM 671 O O . LYS A 1 84 ? 17.75 11.609 12.719 1 83.44 84 LYS A O 1
ATOM 676 N N . LEU A 1 85 ? 16.5 10.617 14.211 1 80.19 85 LEU A N 1
ATOM 677 C CA . LEU A 1 85 ? 16.266 9.484 13.32 1 80.19 85 LEU A CA 1
ATOM 678 C C . LEU A 1 85 ? 15.656 9.953 12 1 80.19 85 LEU A C 1
ATOM 680 O O . LEU A 1 85 ? 16.125 9.562 10.922 1 80.19 85 LEU A O 1
ATOM 684 N N . PHE A 1 86 ? 14.711 10.758 12.055 1 86.19 86 PHE A N 1
ATOM 685 C CA . PHE A 1 86 ? 14.023 11.219 10.852 1 86.19 86 PHE A CA 1
ATOM 686 C C . PHE A 1 86 ? 14.93 12.125 10.031 1 86.19 86 PHE A C 1
ATOM 688 O O . PHE A 1 86 ? 14.961 12.023 8.797 1 86.19 86 PHE A O 1
ATOM 695 N N . GLN A 1 87 ? 15.672 12.891 10.711 1 85.12 87 GLN A N 1
ATOM 696 C CA . GLN A 1 87 ? 16.625 13.766 10.031 1 85.12 87 GLN A CA 1
ATOM 697 C C . GLN A 1 87 ? 17.688 12.961 9.305 1 85.12 87 GLN A C 1
ATOM 699 O O . GLN A 1 87 ? 18.047 13.273 8.164 1 85.12 87 GLN A O 1
ATOM 704 N N . GLU A 1 88 ? 18.156 12.008 9.914 1 84.75 88 GLU A N 1
ATOM 705 C CA . GLU A 1 88 ? 19.172 11.148 9.312 1 84.75 88 GLU A CA 1
ATOM 706 C C . GLU A 1 88 ? 18.625 10.391 8.117 1 84.75 88 GLU A C 1
ATOM 708 O O . GLU A 1 88 ? 19.312 10.219 7.109 1 84.75 88 GLU A O 1
ATOM 713 N N . LEU A 1 89 ? 17.422 9.961 8.312 1 85.12 89 LEU A N 1
ATOM 714 C CA . LEU A 1 89 ? 16.75 9.281 7.207 1 85.12 89 LEU A CA 1
ATOM 715 C C . LEU A 1 89 ? 16.672 10.188 5.98 1 85.12 89 LEU A C 1
ATOM 717 O O . LEU A 1 89 ? 17.031 9.773 4.875 1 85.12 89 LEU A O 1
ATOM 721 N N . CYS A 1 90 ? 16.297 11.383 6.145 1 87.12 90 CYS A N 1
ATOM 722 C CA . CYS A 1 90 ? 16.172 12.328 5.043 1 87.12 90 CYS A CA 1
ATOM 723 C C . CYS A 1 90 ? 17.531 12.609 4.422 1 87.12 90 CYS A C 1
ATOM 725 O O . CYS A 1 90 ? 17.656 12.688 3.197 1 87.12 90 CYS A O 1
ATOM 727 N N . ARG A 1 91 ? 18.484 12.727 5.266 1 85.44 91 ARG A N 1
ATOM 728 C CA . ARG A 1 91 ? 19.844 12.984 4.781 1 85.44 91 ARG A CA 1
ATOM 729 C C . ARG A 1 91 ? 20.344 11.82 3.938 1 85.44 91 ARG A C 1
ATOM 731 O O . ARG A 1 91 ? 20.844 12.023 2.828 1 85.44 91 ARG A O 1
ATOM 738 N N . LEU A 1 92 ? 20.156 10.672 4.398 1 82.5 92 LEU A N 1
ATOM 739 C CA . LEU A 1 92 ? 20.641 9.477 3.727 1 82.5 92 LEU A CA 1
ATOM 740 C C . LEU A 1 92 ? 19.953 9.289 2.375 1 82.5 92 LEU A C 1
ATOM 742 O O . LEU A 1 92 ? 20.578 8.844 1.414 1 82.5 92 LEU A O 1
ATOM 746 N N . LEU A 1 93 ? 18.719 9.648 2.334 1 86.25 93 LEU A N 1
ATOM 747 C CA . LEU A 1 93 ? 17.953 9.445 1.11 1 86.25 93 LEU A CA 1
ATOM 748 C C . LEU A 1 93 ? 17.953 10.711 0.252 1 86.25 93 LEU A C 1
ATOM 750 O O . LEU A 1 93 ? 17.266 10.766 -0.771 1 86.25 93 LEU A O 1
ATOM 754 N N . GLU A 1 94 ? 18.672 11.688 0.763 1 87.81 94 GLU A N 1
ATOM 755 C CA . GLU A 1 94 ? 18.812 12.953 0.055 1 87.81 94 GLU A CA 1
ATOM 756 C C . GLU A 1 94 ? 17.469 13.617 -0.18 1 87.81 94 GLU A C 1
ATOM 758 O O . GLU A 1 94 ? 17.172 14.062 -1.291 1 87.81 94 GLU A O 1
ATOM 763 N N . ILE A 1 95 ? 16.688 13.516 0.815 1 90.69 95 ILE A N 1
ATOM 764 C CA . ILE A 1 95 ? 15.391 14.188 0.812 1 90.69 95 ILE A CA 1
ATOM 765 C C . ILE A 1 95 ? 15.516 15.555 1.476 1 90.69 95 ILE A C 1
ATOM 767 O O . ILE A 1 95 ? 16.062 15.672 2.574 1 90.69 95 ILE A O 1
ATOM 771 N N . ASN A 1 96 ? 15.094 16.562 0.787 1 90.56 96 ASN A N 1
ATOM 772 C CA . ASN A 1 96 ? 15.031 17.891 1.4 1 90.56 96 ASN A CA 1
ATOM 773 C C . ASN A 1 96 ? 13.828 18.031 2.324 1 90.56 96 ASN A C 1
ATOM 775 O O . ASN A 1 96 ? 12.688 18 1.867 1 90.56 96 ASN A O 1
ATOM 779 N N . LYS A 1 97 ? 14.102 18.141 3.578 1 89.5 97 LYS A N 1
ATOM 780 C CA . LYS A 1 97 ? 13.023 18.297 4.551 1 89.5 97 LYS A CA 1
ATOM 781 C C . LYS A 1 97 ? 12.742 19.766 4.824 1 89.5 97 LYS A C 1
ATOM 783 O O . LYS A 1 97 ? 13.672 20.547 5.102 1 89.5 97 LYS A O 1
ATOM 788 N N . THR A 1 98 ? 11.445 20.078 4.703 1 84.62 98 THR A N 1
ATOM 789 C CA . THR A 1 98 ? 11.031 21.453 5.027 1 84.62 98 THR A CA 1
ATOM 790 C C . THR A 1 98 ? 9.914 21.438 6.062 1 84.62 98 THR A C 1
ATOM 792 O O . THR A 1 98 ? 9.25 20.422 6.266 1 84.62 98 THR A O 1
ATOM 795 N N . ARG A 1 99 ? 9.852 22.609 6.793 1 79.06 99 ARG A N 1
ATOM 796 C CA . ARG A 1 99 ? 8.812 22.766 7.805 1 79.06 99 ARG A CA 1
ATOM 797 C C . ARG A 1 99 ? 7.707 23.703 7.32 1 79.06 99 ARG A C 1
ATOM 799 O O . ARG A 1 99 ? 7.973 24.656 6.586 1 79.06 99 ARG A O 1
ATOM 806 N N . THR A 1 100 ? 6.531 23.234 7.676 1 65.31 100 THR A N 1
ATOM 807 C CA . THR A 1 100 ? 5.441 24.156 7.406 1 65.31 100 THR A CA 1
ATOM 808 C C . THR A 1 100 ? 5.531 25.375 8.328 1 65.31 100 THR A C 1
ATOM 810 O O . THR A 1 100 ? 5.809 25.25 9.516 1 65.31 100 THR A O 1
ATOM 813 N N . THR A 1 101 ? 5.855 26.547 7.766 1 58.75 101 THR A N 1
ATOM 814 C CA . THR A 1 101 ? 5.812 27.797 8.523 1 58.75 101 THR A CA 1
ATOM 815 C C . THR A 1 101 ? 4.48 28.516 8.312 1 58.75 101 THR A C 1
ATOM 817 O O . THR A 1 101 ? 3.814 28.312 7.297 1 58.75 101 THR A O 1
ATOM 820 N N . PRO A 1 102 ? 3.963 29.141 9.523 1 55.25 102 PRO A N 1
ATOM 821 C CA . PRO A 1 102 ? 2.752 29.938 9.352 1 55.25 102 PRO A CA 1
ATOM 822 C C . PRO A 1 102 ? 2.744 30.719 8.047 1 55.25 102 PRO A C 1
ATOM 824 O O . PRO A 1 102 ? 1.674 31.078 7.535 1 55.25 102 PRO A O 1
ATOM 827 N N . TYR A 1 103 ? 3.873 30.953 7.566 1 49.06 103 TYR A N 1
ATOM 828 C CA . TYR A 1 103 ? 3.943 31.859 6.426 1 49.06 103 TYR A CA 1
ATOM 829 C C . TYR A 1 103 ? 3.744 31.109 5.117 1 49.06 103 TYR A C 1
ATOM 831 O O . TYR A 1 103 ? 3.627 31.719 4.055 1 49.06 103 TYR A O 1
ATOM 839 N N . TYR A 1 104 ? 3.844 29.844 5.109 1 53.06 104 TYR A N 1
ATOM 840 C CA . TYR A 1 104 ? 3.631 29.125 3.855 1 53.06 104 TYR A CA 1
ATOM 841 C C . TYR A 1 104 ? 2.35 28.297 3.912 1 53.06 104 TYR A C 1
ATOM 843 O O . TYR A 1 104 ? 2.396 27.078 4.09 1 53.06 104 TYR A O 1
ATOM 851 N N . PRO A 1 105 ? 1.227 28.969 3.812 1 54.03 105 PRO A N 1
ATOM 852 C CA . PRO A 1 105 ? -0.135 28.469 4.016 1 54.03 105 PRO A CA 1
ATOM 853 C C . PRO A 1 105 ? -0.514 27.359 3.027 1 54.03 105 PRO A C 1
ATOM 855 O O . PRO A 1 105 ? -1.33 26.5 3.348 1 54.03 105 PRO A O 1
ATOM 858 N N . GLN A 1 106 ? 0.082 27.391 1.816 1 54.31 106 GLN A N 1
ATOM 859 C CA . GLN A 1 106 ? -0.507 26.547 0.785 1 54.31 106 GLN A CA 1
ATOM 860 C C . GLN A 1 106 ? -0.231 25.062 1.062 1 54.31 106 GLN A C 1
ATOM 862 O O . GLN A 1 106 ? -1.11 24.219 0.887 1 54.31 106 GLN A O 1
ATOM 867 N N . SER A 1 107 ? 1.023 24.75 1.459 1 56.31 107 SER A N 1
ATOM 868 C CA . SER A 1 107 ? 1.358 23.344 1.668 1 56.31 107 SER A CA 1
ATOM 869 C C . SER A 1 107 ? 0.633 22.781 2.885 1 56.31 107 SER A C 1
ATOM 871 O O . SER A 1 107 ? 0.134 21.641 2.848 1 56.31 107 SER A O 1
ATOM 873 N N . ASP A 1 108 ? 0.518 23.656 3.873 1 61 108 ASP A N 1
ATOM 874 C CA . ASP A 1 108 ? -0.125 23.234 5.117 1 61 108 ASP A CA 1
ATOM 875 C C . ASP A 1 108 ? -1.636 23.109 4.938 1 61 108 ASP A C 1
ATOM 877 O O . ASP A 1 108 ? -2.25 22.172 5.457 1 61 108 ASP A O 1
ATOM 881 N N . GLY A 1 109 ? -2.006 23.812 3.963 1 72.5 109 GLY A N 1
ATOM 882 C CA . GLY A 1 109 ? -3.451 23.859 3.797 1 72.5 109 GLY A CA 1
ATOM 883 C C . GLY A 1 109 ? -4.016 22.609 3.154 1 72.5 109 GLY A C 1
ATOM 884 O O . GLY A 1 109 ? -5.09 22.141 3.539 1 72.5 109 GLY A O 1
ATOM 885 N N . MET A 1 110 ? -3.191 21.953 2.303 1 80.56 110 MET A N 1
ATOM 886 C CA . MET A 1 110 ? -3.691 20.781 1.572 1 80.56 110 MET A CA 1
ATOM 887 C C . MET A 1 110 ? -3.895 19.594 2.51 1 80.56 110 MET A C 1
ATOM 889 O O . MET A 1 110 ? -4.953 18.969 2.504 1 80.56 110 MET A O 1
ATOM 893 N N . ILE A 1 111 ? -2.939 19.312 3.361 1 86.12 111 ILE A N 1
ATOM 894 C CA . ILE A 1 111 ? -3.012 18.141 4.223 1 86.12 111 ILE A CA 1
ATOM 895 C C . ILE A 1 111 ? -3.99 18.391 5.367 1 86.12 111 ILE A C 1
ATOM 897 O O . ILE A 1 111 ? -4.695 17.484 5.809 1 86.12 111 ILE A O 1
ATOM 901 N N . GLU A 1 112 ? -4.035 19.719 5.871 1 82.94 112 GLU A N 1
ATOM 902 C CA . GLU A 1 112 ? -4.969 20.078 6.938 1 82.94 112 GLU A CA 1
ATOM 903 C C . GLU A 1 112 ? -6.414 19.891 6.484 1 82.94 112 GLU A C 1
ATOM 905 O O . GLU A 1 112 ? -7.23 19.312 7.203 1 82.94 112 GLU A O 1
ATOM 910 N N . ARG A 1 113 ? -6.727 20.375 5.363 1 85 113 ARG A N 1
ATOM 911 C CA . ARG A 1 113 ? -8.078 20.234 4.824 1 85 113 ARG A CA 1
ATOM 912 C C . ARG A 1 113 ? -8.422 18.766 4.602 1 85 113 ARG A C 1
ATOM 914 O O . ARG A 1 113 ? -9.531 18.328 4.906 1 85 113 ARG A O 1
ATOM 921 N N . PHE A 1 114 ? -7.465 18.062 4.086 1 91.69 114 PHE A N 1
ATOM 922 C CA . PHE A 1 114 ? -7.699 16.641 3.863 1 91.69 114 PHE A CA 1
ATOM 923 C C . PHE A 1 114 ? -7.941 15.914 5.184 1 91.69 114 PHE A C 1
ATOM 925 O O . PHE A 1 114 ? -8.812 15.047 5.27 1 91.69 114 PHE A O 1
ATOM 932 N N . ASN A 1 115 ? -7.164 16.25 6.203 1 92.19 115 ASN A N 1
ATOM 933 C CA . ASN A 1 115 ? -7.324 15.578 7.492 1 92.19 115 ASN A CA 1
ATOM 934 C C . ASN A 1 115 ? -8.734 15.773 8.047 1 92.19 115 ASN A C 1
ATOM 936 O O . ASN A 1 115 ? -9.328 14.844 8.586 1 92.19 115 ASN A O 1
ATOM 940 N N . ARG A 1 116 ? -9.234 16.922 7.859 1 91.38 116 ARG A N 1
ATOM 941 C CA . ARG A 1 116 ? -10.609 17.203 8.273 1 91.38 116 ARG A CA 1
ATOM 942 C C . ARG A 1 116 ? -11.602 16.344 7.484 1 91.38 116 ARG A C 1
ATOM 944 O O . ARG A 1 116 ? -12.523 15.773 8.055 1 91.38 116 ARG A O 1
ATOM 951 N N . THR A 1 117 ? -11.367 16.312 6.191 1 90.62 117 THR A N 1
ATOM 952 C CA . THR A 1 117 ? -12.203 15.5 5.309 1 90.62 117 THR A CA 1
ATOM 953 C C . THR A 1 117 ? -12.141 14.031 5.707 1 90.62 117 THR A C 1
ATOM 955 O O . THR A 1 117 ? -13.172 13.367 5.801 1 90.62 117 THR A O 1
ATOM 958 N N . LEU A 1 118 ? -10.953 13.578 5.992 1 94.12 118 LEU A N 1
ATOM 959 C CA . LEU A 1 118 ? -10.75 12.18 6.371 1 94.12 118 LEU A CA 1
ATOM 960 C C . LEU A 1 118 ? -11.484 11.859 7.668 1 94.12 118 LEU A C 1
ATOM 962 O O . LEU A 1 118 ? -12.188 10.844 7.758 1 94.12 118 LEU A O 1
ATOM 966 N N . GLU A 1 119 ? -11.383 12.719 8.594 1 93.94 119 GLU A N 1
ATOM 967 C CA . GLU A 1 119 ? -12.047 12.531 9.875 1 93.94 119 GLU A CA 1
ATOM 968 C C . GLU A 1 119 ? -13.562 12.508 9.711 1 93.94 119 GLU A C 1
ATOM 970 O O . GLU A 1 119 ? -14.25 11.688 10.32 1 93.94 119 GLU A O 1
ATOM 975 N N . ALA A 1 120 ? -14.031 13.391 8.898 1 91.75 120 ALA A N 1
ATOM 976 C CA . ALA A 1 120 ? -15.469 13.445 8.656 1 91.75 120 ALA A CA 1
ATOM 977 C C . ALA A 1 120 ? -15.961 12.172 7.973 1 91.75 120 ALA A C 1
ATOM 979 O O . ALA A 1 120 ? -17 11.617 8.352 1 91.75 120 ALA A O 1
ATOM 980 N N . MET A 1 121 ? -15.234 11.695 7.02 1 91.06 121 MET A N 1
ATOM 981 C CA . MET A 1 121 ? -15.609 10.477 6.309 1 91.06 121 MET A CA 1
ATOM 982 C C . MET A 1 121 ? -15.586 9.266 7.242 1 91.06 121 MET A C 1
ATOM 984 O O . MET A 1 121 ? -16.484 8.43 7.203 1 91.06 121 MET A O 1
ATOM 988 N N . LEU A 1 122 ? -14.57 9.211 8.086 1 92.12 122 LEU A N 1
ATOM 989 C CA . LEU A 1 122 ? -14.469 8.094 9.016 1 92.12 122 LEU A CA 1
ATOM 990 C C . LEU A 1 122 ? -15.602 8.125 10.031 1 92.12 122 LEU A C 1
ATOM 992 O O . LEU A 1 122 ? -16.141 7.074 10.398 1 92.12 122 LEU A O 1
ATOM 996 N N . ALA A 1 123 ? -15.984 9.289 10.453 1 90.38 123 ALA A N 1
ATOM 997 C CA . ALA A 1 123 ? -17.047 9.445 11.438 1 90.38 123 ALA A CA 1
ATOM 998 C C . ALA A 1 123 ? -18.359 8.883 10.914 1 90.38 123 ALA A C 1
ATOM 1000 O O . ALA A 1 123 ? -19.203 8.43 11.688 1 90.38 123 ALA A O 1
ATOM 1001 N N . LEU A 1 124 ? -18.531 8.844 9.617 1 88.06 124 LEU A N 1
ATOM 1002 C CA . LEU A 1 124 ? -19.766 8.398 8.992 1 88.06 124 LEU A CA 1
ATOM 1003 C C . LEU A 1 124 ? -19.859 6.875 8.992 1 88.06 124 LEU A C 1
ATOM 1005 O O . LEU A 1 124 ? -20.969 6.316 8.883 1 88.06 124 LEU A O 1
ATOM 1009 N N . VAL A 1 125 ? -18.781 6.211 9.125 1 87.5 125 VAL A N 1
ATOM 1010 C CA . VAL A 1 125 ? -18.812 4.777 8.859 1 87.5 125 VAL A CA 1
ATOM 1011 C C . VAL A 1 125 ? -18.406 4.004 10.109 1 87.5 125 VAL A C 1
ATOM 1013 O O . VAL A 1 125 ? -18.703 2.811 10.234 1 87.5 125 VAL A O 1
ATOM 1016 N N . VAL A 1 126 ? -17.797 4.59 11.008 1 86.69 126 VAL A N 1
ATOM 1017 C CA . VAL A 1 126 ? -17.25 3.898 12.172 1 86.69 126 VAL A CA 1
ATOM 1018 C C . VAL A 1 126 ? -18.375 3.535 13.133 1 86.69 126 VAL A C 1
ATOM 1020 O O . VAL A 1 126 ? -19.359 4.27 13.25 1 86.69 126 VAL A O 1
ATOM 1023 N N . ALA A 1 127 ? -18.188 2.416 13.805 1 83.06 127 ALA A N 1
ATOM 1024 C CA . ALA A 1 127 ? -19.125 1.969 14.828 1 83.06 127 ALA A CA 1
ATOM 1025 C C . ALA A 1 127 ? -19.172 2.947 16 1 83.06 127 ALA A C 1
ATOM 1027 O O . ALA A 1 127 ? -18.297 3.799 16.141 1 83.06 127 ALA A O 1
ATOM 1028 N N . PRO A 1 128 ? -20.219 2.762 16.828 1 83.38 128 PRO A N 1
ATOM 1029 C CA . PRO A 1 128 ? -20.359 3.674 17.969 1 83.38 128 PRO A CA 1
ATOM 1030 C C . PRO A 1 128 ? -19.156 3.654 18.906 1 83.38 128 PRO A C 1
ATOM 1032 O O . PRO A 1 128 ? -18.781 4.691 19.453 1 83.38 128 PRO A O 1
ATOM 1035 N N . ASP A 1 129 ? -18.531 2.5 19.016 1 82.38 129 ASP A N 1
ATOM 1036 C CA . ASP A 1 129 ? -17.391 2.41 19.922 1 82.38 129 ASP A CA 1
ATOM 1037 C C . ASP A 1 129 ? -16.125 2.918 19.25 1 82.38 129 ASP A C 1
ATOM 1039 O O . ASP A 1 129 ? -15.078 3.051 19.891 1 82.38 129 ASP A O 1
ATOM 1043 N N . GLN A 1 130 ? -16.094 3.15 17.984 1 83.81 130 GLN A N 1
ATOM 1044 C CA . GLN A 1 130 ? -15.086 3.812 17.156 1 83.81 130 GLN A CA 1
ATOM 1045 C C . GLN A 1 130 ? -13.773 3.045 17.172 1 83.81 130 GLN A C 1
ATOM 1047 O O . GLN A 1 130 ? -12.703 3.629 16.984 1 83.81 130 GLN A O 1
ATOM 1052 N N . ARG A 1 131 ? -13.875 1.765 17.375 1 88.81 131 ARG A N 1
ATOM 1053 C CA . ARG A 1 131 ? -12.664 0.959 17.5 1 88.81 131 ARG A CA 1
ATOM 1054 C C . ARG A 1 131 ? -12.344 0.253 16.188 1 88.81 131 ARG A C 1
ATOM 1056 O O . ARG A 1 131 ? -11.5 -0.646 16.141 1 88.81 131 ARG A O 1
ATOM 1063 N N . ASP A 1 132 ? -13.016 0.684 15.172 1 92.31 132 ASP A N 1
ATOM 1064 C CA . ASP A 1 132 ? -12.805 -0.017 13.914 1 92.31 132 ASP A CA 1
ATOM 1065 C C . ASP A 1 132 ? -12.469 0.961 12.789 1 92.31 132 ASP A C 1
ATOM 1067 O O . ASP A 1 132 ? -12.625 0.641 11.609 1 92.31 132 ASP A O 1
ATOM 1071 N N . TRP A 1 133 ? -11.953 2.174 13.172 1 94.62 133 TRP A N 1
ATOM 1072 C CA . TRP A 1 133 ? -11.695 3.191 12.164 1 94.62 133 TRP A CA 1
ATOM 1073 C C . TRP A 1 133 ? -10.594 2.738 11.203 1 94.62 133 TRP A C 1
ATOM 1075 O O . TRP A 1 133 ? -10.586 3.127 10.031 1 94.62 133 TRP A O 1
ATOM 1085 N N . ASP A 1 134 ? -9.641 1.944 11.672 1 95.69 134 ASP A N 1
ATOM 1086 C CA . ASP A 1 134 ? -8.539 1.513 10.812 1 95.69 134 ASP A CA 1
ATOM 1087 C C . ASP A 1 134 ? -9.008 0.486 9.789 1 95.69 134 ASP A C 1
ATOM 1089 O O . ASP A 1 134 ? -8.43 0.368 8.703 1 95.69 134 ASP A O 1
ATOM 1093 N N . CYS A 1 135 ? -10.086 -0.219 10.055 1 91.81 135 CYS A N 1
ATOM 1094 C CA . CYS A 1 135 ? -10.672 -1.157 9.102 1 91.81 135 CYS A CA 1
ATOM 1095 C C . CYS A 1 135 ? -11.32 -0.42 7.941 1 91.81 135 CYS A C 1
ATOM 1097 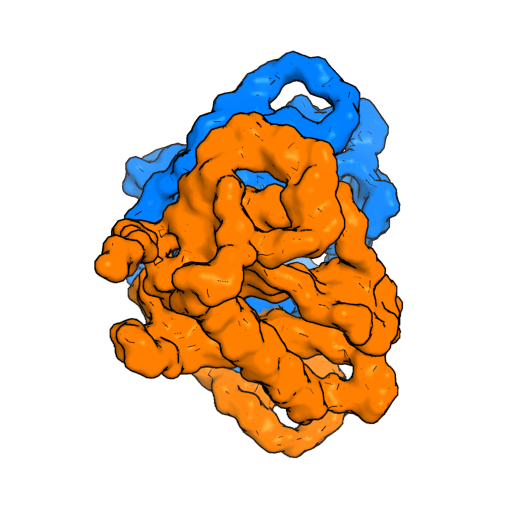O O . CYS A 1 135 ? -11.375 -0.935 6.824 1 91.81 135 CYS A O 1
ATOM 1099 N N . TRP A 1 136 ? -11.742 0.774 8.172 1 92.56 136 TRP A N 1
ATOM 1100 C CA . TRP A 1 136 ? -12.477 1.546 7.172 1 92.56 136 TRP A CA 1
ATOM 1101 C C . TRP A 1 136 ? -11.539 2.455 6.387 1 92.56 136 TRP A C 1
ATOM 1103 O O . TRP A 1 136 ? -11.891 2.934 5.305 1 92.56 136 TRP A O 1
ATOM 1113 N N . LEU A 1 137 ? -10.406 2.629 6.871 1 94.94 137 LEU A N 1
ATOM 1114 C CA . LEU A 1 137 ? -9.461 3.6 6.332 1 94.94 137 LEU A CA 1
ATOM 1115 C C . LEU A 1 137 ? -9.195 3.332 4.855 1 94.94 137 LEU A C 1
ATOM 1117 O O . LEU A 1 137 ? -9.273 4.246 4.027 1 94.94 137 LEU A O 1
ATOM 1121 N N . PRO A 1 138 ? -8.977 2.029 4.445 1 94.38 138 PRO A N 1
ATOM 1122 C CA . PRO A 1 138 ? -8.703 1.786 3.027 1 94.38 138 PRO A CA 1
ATOM 1123 C C . PRO A 1 138 ? -9.867 2.178 2.123 1 94.38 138 PRO A C 1
ATOM 1125 O O . PRO A 1 138 ? -9.656 2.697 1.024 1 94.38 138 PRO A O 1
ATOM 1128 N N . TYR A 1 139 ? -11 2.037 2.588 1 90.5 139 TYR A N 1
ATOM 1129 C CA . TYR A 1 139 ? -12.195 2.316 1.795 1 90.5 139 TYR A CA 1
ATOM 1130 C C . TYR A 1 139 ? -12.422 3.818 1.66 1 90.5 139 TYR A C 1
ATOM 1132 O O . TYR A 1 139 ? -12.75 4.309 0.577 1 90.5 139 TYR A O 1
ATOM 1140 N N . VAL A 1 140 ? -12.289 4.48 2.744 1 92.31 140 VAL A N 1
ATOM 1141 C CA . VAL A 1 140 ? -12.43 5.93 2.73 1 92.31 140 VAL A CA 1
ATOM 1142 C C . VAL A 1 140 ? -11.367 6.547 1.823 1 92.31 140 VAL A C 1
ATOM 1144 O O . VAL A 1 140 ? -11.648 7.48 1.07 1 92.31 140 VAL A O 1
ATOM 1147 N N . MET A 1 141 ? -10.211 5.992 1.86 1 94.88 141 MET A N 1
ATOM 1148 C CA . MET A 1 141 ? -9.125 6.504 1.024 1 94.88 141 MET A CA 1
ATOM 1149 C C . MET A 1 141 ? -9.414 6.25 -0.452 1 94.88 141 MET A C 1
ATOM 1151 O O . MET A 1 141 ? -9.109 7.09 -1.3 1 94.88 141 MET A O 1
ATOM 1155 N N . LEU A 1 142 ? -9.922 5.066 -0.777 1 92.5 142 LEU A N 1
ATOM 1156 C CA . LEU A 1 142 ? -10.32 4.797 -2.152 1 92.5 142 LEU A CA 1
ATOM 1157 C C . LEU A 1 142 ? -11.344 5.82 -2.633 1 92.5 142 LEU A C 1
ATOM 1159 O O . LEU A 1 142 ? -11.242 6.328 -3.752 1 92.5 142 LEU A O 1
ATOM 1163 N N . SER A 1 143 ? -12.289 6.098 -1.772 1 89.94 143 SER A N 1
ATOM 1164 C CA . SER A 1 143 ? -13.305 7.094 -2.109 1 89.94 143 SER A CA 1
ATOM 1165 C C . SER A 1 143 ? -12.664 8.445 -2.408 1 89.94 143 SER A C 1
ATOM 1167 O O . SER A 1 143 ? -12.977 9.07 -3.424 1 89.94 143 SER A O 1
ATOM 1169 N N . TYR A 1 144 ? -11.797 8.812 -1.605 1 91 144 TYR A N 1
ATOM 1170 C CA . TYR A 1 144 ? -11.125 10.094 -1.806 1 91 144 TYR A CA 1
ATOM 1171 C C . TYR A 1 144 ? -10.32 10.086 -3.102 1 91 144 TYR A C 1
ATOM 1173 O O . TYR A 1 144 ? -10.391 11.039 -3.885 1 91 144 TYR A O 1
ATOM 1181 N N . ARG A 1 145 ? -9.523 9.062 -3.334 1 93.88 145 ARG A N 1
ATOM 1182 C CA . ARG A 1 145 ? -8.625 9 -4.484 1 93.88 145 ARG A CA 1
ATOM 1183 C C . ARG A 1 145 ? -9.406 8.93 -5.789 1 93.88 145 ARG A C 1
ATOM 1185 O O . ARG A 1 145 ? -8.883 9.266 -6.852 1 93.88 145 ARG A O 1
ATOM 1192 N N . SER A 1 146 ? -10.633 8.477 -5.699 1 91.75 146 SER A N 1
ATOM 1193 C CA . SER A 1 146 ? -11.438 8.281 -6.902 1 91.75 146 SER A CA 1
ATOM 1194 C C . SER A 1 146 ? -12.328 9.492 -7.176 1 91.75 146 SER A C 1
ATOM 1196 O O . SER A 1 146 ? -12.914 9.602 -8.258 1 91.75 146 SER A O 1
ATOM 1198 N N . ALA A 1 147 ? -12.438 10.375 -6.203 1 89.62 147 ALA A N 1
ATOM 1199 C CA . ALA A 1 147 ? -13.266 11.57 -6.371 1 89.62 147 ALA A CA 1
ATOM 1200 C C . ALA A 1 147 ? -12.523 12.648 -7.148 1 89.62 147 ALA A C 1
ATOM 1202 O O . ALA A 1 147 ? -11.328 12.859 -6.941 1 89.62 147 ALA A O 1
ATOM 1203 N N . ILE A 1 148 ? -13.273 13.336 -8.008 1 89.62 148 ILE A N 1
ATOM 1204 C CA . ILE A 1 148 ? -12.68 14.43 -8.766 1 89.62 148 ILE A CA 1
ATOM 1205 C C . ILE A 1 148 ? -12.258 15.547 -7.82 1 89.62 148 ILE A C 1
ATOM 1207 O O . ILE A 1 148 ? -13.031 15.969 -6.957 1 89.62 148 ILE A O 1
ATOM 1211 N N . HIS A 1 149 ? -11.055 15.859 -7.984 1 87.81 149 HIS A N 1
ATOM 1212 C CA . HIS A 1 149 ? -10.523 16.953 -7.184 1 87.81 149 HIS A CA 1
ATOM 1213 C C . HIS A 1 149 ? -10.766 18.297 -7.863 1 87.81 149 HIS A C 1
ATOM 1215 O O . HIS A 1 149 ? -10.469 18.469 -9.047 1 87.81 149 HIS A O 1
ATOM 1221 N N . GLU A 1 150 ? -11.164 19.266 -7.082 1 84.88 150 GLU A N 1
ATOM 1222 C CA . GLU A 1 150 ? -11.594 20.547 -7.617 1 84.88 150 GLU A CA 1
ATOM 1223 C C . GLU A 1 150 ? -10.422 21.297 -8.242 1 84.88 150 GLU A C 1
ATOM 1225 O O . GLU A 1 150 ? -10.57 21.938 -9.289 1 84.88 150 GLU A O 1
ATOM 1230 N N . SER A 1 151 ? -9.312 21.188 -7.641 1 84.38 151 SER A N 1
ATOM 1231 C CA . SER A 1 151 ? -8.172 21.984 -8.078 1 84.38 151 SER A CA 1
ATOM 1232 C C . SER A 1 151 ? -7.602 21.453 -9.391 1 84.38 151 SER A C 1
ATOM 1234 O O . SER A 1 151 ? -7.055 22.219 -10.195 1 84.38 151 SER A O 1
ATOM 1236 N N . THR A 1 152 ? -7.719 20.109 -9.758 1 87.75 152 THR A N 1
ATOM 1237 C CA . THR A 1 152 ? -7.09 19.531 -10.93 1 87.75 152 THR A CA 1
ATOM 1238 C C . THR A 1 152 ? -8.133 19.172 -11.984 1 87.75 152 THR A C 1
ATOM 1240 O O . THR A 1 152 ? -7.801 19 -13.164 1 87.75 152 THR A O 1
ATOM 1243 N N . GLY A 1 153 ? -9.367 19 -11.555 1 91.81 153 GLY A N 1
ATOM 1244 C CA . GLY A 1 153 ? -10.422 18.547 -12.453 1 91.81 153 GLY A CA 1
ATOM 1245 C C . GLY A 1 153 ? -10.375 17.062 -12.727 1 91.81 153 GLY A C 1
ATOM 1246 O O . GLY A 1 153 ? -11.148 16.547 -13.547 1 91.81 153 GLY A O 1
ATOM 1247 N N . TYR A 1 154 ? -9.43 16.422 -12.156 1 92.56 154 TYR A N 1
ATOM 1248 C CA . TYR A 1 154 ? -9.258 14.969 -12.234 1 92.56 154 TYR A CA 1
ATOM 1249 C C . TYR A 1 154 ? -9.18 14.352 -10.844 1 92.56 154 TYR A C 1
ATOM 1251 O O . TYR A 1 154 ? -8.898 15.047 -9.859 1 92.56 154 TYR A O 1
ATOM 1259 N N . SER A 1 155 ? -9.539 13.109 -10.781 1 93.25 155 SER A N 1
ATOM 1260 C CA . SER A 1 155 ? -9.297 12.43 -9.516 1 93.25 155 SER A CA 1
ATOM 1261 C C . SER A 1 155 ? -7.805 12.164 -9.305 1 93.25 155 SER A C 1
ATOM 1263 O O . SER A 1 155 ? -7.062 11.992 -10.273 1 93.25 155 SER A O 1
ATOM 1265 N N . PRO A 1 156 ? -7.375 12.148 -8.055 1 94.19 156 PRO A N 1
ATOM 1266 C CA . PRO A 1 156 ? -5.992 11.742 -7.805 1 94.19 156 PRO A CA 1
ATOM 1267 C C . PRO A 1 156 ? -5.645 10.406 -8.469 1 94.19 156 PRO A C 1
ATOM 1269 O O . PRO A 1 156 ? -4.543 10.242 -8.992 1 94.19 156 PRO A O 1
ATOM 1272 N N . PHE A 1 157 ? -6.574 9.5 -8.5 1 93.75 157 PHE A N 1
ATOM 1273 C CA . PHE A 1 157 ? -6.391 8.195 -9.117 1 93.75 157 PHE A CA 1
ATOM 1274 C C . PHE A 1 157 ? -6.098 8.336 -10.602 1 93.75 157 PHE A C 1
ATOM 1276 O O . PHE A 1 157 ? -5.18 7.699 -11.125 1 93.75 157 PHE A O 1
ATOM 1283 N N . GLU A 1 158 ? -6.766 9.164 -11.258 1 91.88 158 GLU A N 1
ATOM 1284 C CA . GLU A 1 158 ? -6.578 9.391 -12.688 1 91.88 158 GLU A CA 1
ATOM 1285 C C . GLU A 1 158 ? -5.219 10.016 -12.977 1 91.88 158 GLU A C 1
ATOM 1287 O O . GLU A 1 158 ? -4.551 9.648 -13.945 1 91.88 158 GLU A O 1
ATOM 1292 N N . ILE A 1 159 ? -4.879 10.898 -12.141 1 91.75 159 ILE A N 1
ATOM 1293 C CA . ILE A 1 159 ? -3.621 11.602 -12.367 1 91.75 159 ILE A CA 1
ATO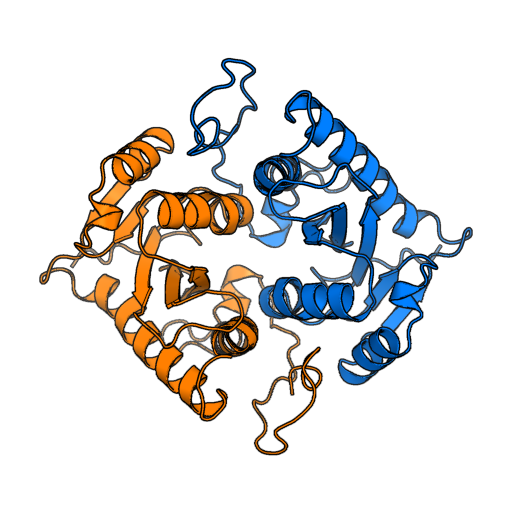M 1294 C C . ILE A 1 159 ? -2.451 10.648 -12.133 1 91.75 159 ILE A C 1
ATOM 1296 O O . ILE A 1 159 ? -1.521 10.586 -12.945 1 91.75 159 ILE A O 1
ATOM 1300 N N . LEU A 1 160 ? -2.496 9.859 -11.062 1 91.94 160 LEU A N 1
ATOM 1301 C CA . LEU A 1 160 ? -1.35 9.031 -10.695 1 91.94 160 LEU A CA 1
ATOM 1302 C C . LEU A 1 160 ? -1.334 7.738 -11.5 1 91.94 160 LEU A C 1
ATOM 1304 O O . LEU A 1 160 ? -0.27 7.277 -11.922 1 91.94 160 LEU A O 1
ATOM 1308 N N . MET A 1 161 ? -2.473 7.152 -11.75 1 90.06 161 MET A N 1
ATOM 1309 C CA . MET A 1 161 ? -2.525 5.824 -12.344 1 90.06 161 MET A CA 1
ATOM 1310 C C . MET A 1 161 ? -2.85 5.91 -13.836 1 90.06 161 MET A C 1
ATOM 1312 O O . MET A 1 161 ? -2.779 4.91 -14.547 1 90.06 161 MET A O 1
ATOM 1316 N N . GLY A 1 162 ? -3.252 7.039 -14.305 1 87 162 GLY A N 1
ATOM 1317 C CA . GLY A 1 162 ? -3.512 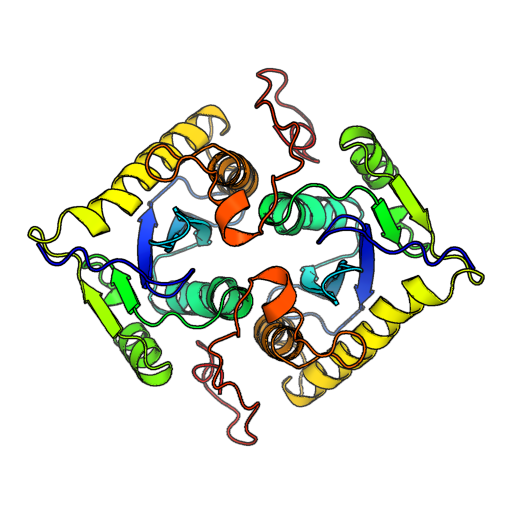7.242 -15.719 1 87 162 GLY A CA 1
ATOM 1318 C C . GLY A 1 162 ? -4.828 6.648 -16.172 1 87 162 GLY A C 1
ATOM 1319 O O . GLY A 1 162 ? -5.023 6.406 -17.375 1 87 162 GLY A O 1
ATOM 1320 N N . ARG A 1 163 ? -5.613 6.285 -15.227 1 85.44 163 ARG A N 1
ATOM 1321 C CA . ARG A 1 163 ? -6.906 5.684 -15.523 1 85.44 163 ARG A CA 1
ATOM 1322 C C . ARG A 1 163 ? -7.902 5.941 -14.398 1 85.44 163 ARG A C 1
ATOM 1324 O O . ARG A 1 163 ? -7.512 6.316 -13.289 1 85.44 163 ARG A O 1
ATOM 1331 N N . ARG A 1 164 ? -9.195 5.766 -14.75 1 81.44 164 ARG A N 1
ATOM 1332 C CA . ARG A 1 164 ? -10.203 5.891 -13.703 1 81.44 164 ARG A CA 1
ATOM 1333 C C . ARG A 1 164 ? -10.312 4.602 -12.891 1 81.44 164 ARG A C 1
ATOM 1335 O O . ARG A 1 164 ? -10.117 3.508 -13.43 1 81.44 164 ARG A O 1
ATOM 1342 N N . ALA A 1 165 ? -10.484 4.855 -11.594 1 76.44 165 ALA A N 1
ATOM 1343 C CA . ALA A 1 165 ? -10.711 3.684 -10.75 1 76.44 165 ALA A CA 1
ATOM 1344 C C . ALA A 1 165 ? -12.031 3.004 -11.109 1 76.44 165 ALA A C 1
ATOM 1346 O O . ALA A 1 165 ? -13.047 3.676 -11.312 1 76.44 165 ALA A O 1
ATOM 1347 N N . SER A 1 166 ? -11.93 1.804 -11.555 1 65.31 166 SER A N 1
ATOM 1348 C CA . SER A 1 166 ? -13.18 1.083 -11.789 1 65.31 166 SER A CA 1
ATOM 1349 C C . SER A 1 166 ? -13.898 0.788 -10.477 1 65.31 166 SER A C 1
ATOM 1351 O O . SER A 1 166 ? -13.57 -0.174 -9.781 1 65.31 166 SER A O 1
ATOM 1353 N N . ILE A 1 167 ? -14.258 1.881 -9.68 1 61.66 167 ILE A N 1
ATOM 1354 C CA . ILE A 1 167 ? -14.961 1.592 -8.43 1 61.66 167 ILE A CA 1
ATOM 1355 C C . ILE A 1 167 ? -16.438 1.962 -8.57 1 61.66 167 ILE A C 1
ATOM 1357 O O . ILE A 1 167 ? -16.766 2.943 -9.242 1 61.66 167 ILE A O 1
ATOM 1361 N N . GLN A 1 168 ? -17.375 1.05 -8.688 1 47.59 168 GLN A N 1
ATOM 1362 C CA . GLN A 1 168 ? -18.766 1.427 -8.461 1 47.59 168 GLN A CA 1
ATOM 1363 C C . GLN A 1 168 ? -19 1.833 -7.004 1 47.59 168 GLN A C 1
ATOM 1365 O O . GLN A 1 168 ? -19.531 1.055 -6.215 1 47.59 168 GLN A O 1
ATOM 1370 N N . TYR A 1 169 ? -18.047 2.389 -6.352 1 44.94 169 TYR A N 1
ATOM 1371 C CA . TYR A 1 169 ? -18.344 2.508 -4.93 1 44.94 169 TYR A CA 1
ATOM 1372 C C . TYR A 1 169 ? -19.344 3.627 -4.668 1 44.94 169 TYR A C 1
ATOM 1374 O O . TYR A 1 169 ? -19.094 4.785 -5.016 1 44.94 169 TYR A O 1
ATOM 1382 N N . THR A 1 170 ? -20.562 3.527 -5.004 1 40.59 170 THR A N 1
ATOM 1383 C CA . THR A 1 170 ? -21.391 4.5 -4.301 1 40.59 170 THR A CA 1
ATOM 1384 C C . THR A 1 170 ? -21.484 4.156 -2.816 1 40.59 170 THR A C 1
ATOM 1386 O O . THR A 1 170 ? -21.906 3.057 -2.455 1 40.59 170 THR A O 1
ATOM 1389 N N . PRO A 1 171 ? -20.766 4.902 -1.864 1 38.41 171 PRO A N 1
ATOM 1390 C CA . PRO A 1 171 ? -21.078 4.641 -0.457 1 38.41 171 PRO A CA 1
ATOM 1391 C C . PRO A 1 171 ? -22.547 4.273 -0.235 1 38.41 171 PRO A C 1
ATOM 1393 O O . PRO A 1 171 ? -23.422 5.102 -0.451 1 38.41 171 PRO A O 1
ATOM 1396 N N . TYR A 1 172 ? -23.188 3.318 -0.811 1 33.88 172 TYR A N 1
ATOM 1397 C CA . TYR A 1 172 ? -24.547 3.102 -0.362 1 33.88 172 TYR A CA 1
ATOM 1398 C C . TYR A 1 172 ? -24.625 3 1.157 1 33.88 172 TYR A C 1
ATOM 1400 O O . TYR A 1 172 ? -23.703 2.463 1.791 1 33.88 172 TYR A O 1
ATOM 1408 N N . ARG A 1 173 ? -25.672 3.682 1.758 1 32.19 173 ARG A N 1
ATOM 1409 C CA . ARG A 1 173 ? -26.156 3.844 3.121 1 32.19 173 ARG A CA 1
ATOM 1410 C C . ARG A 1 173 ? -26.156 2.514 3.865 1 32.19 173 ARG A C 1
ATOM 1412 O O . ARG A 1 173 ? -26.312 2.48 5.086 1 32.19 173 ARG A O 1
ATOM 1419 N N . GLU A 1 174 ? -26.797 1.267 3.514 1 33.03 174 GLU A N 1
ATOM 1420 C CA . GLU A 1 174 ? -27.594 0.565 4.508 1 33.03 174 GLU A CA 1
ATOM 1421 C C . GLU A 1 174 ? -26.719 -0.211 5.484 1 33.03 174 GLU A C 1
ATOM 1423 O O . GLU A 1 174 ? -26.641 0.128 6.668 1 33.03 174 GLU A O 1
ATOM 1428 N N . THR A 1 175 ? -26.984 -1.835 5.691 1 33.69 175 THR A N 1
ATOM 1429 C CA . THR A 1 175 ? -27.016 -2.613 6.926 1 33.69 175 THR A CA 1
ATOM 1430 C C . THR A 1 175 ? -25.594 -2.969 7.379 1 33.69 175 THR A C 1
ATOM 1432 O O . THR A 1 175 ? -24.719 -3.23 6.551 1 33.69 175 THR A O 1
ATOM 1435 N N . ARG A 1 176 ? -25.281 -2.902 8.695 1 34.59 176 ARG A N 1
ATOM 1436 C CA . ARG A 1 176 ? -24.172 -2.947 9.648 1 34.59 176 ARG A CA 1
ATOM 1437 C C . ARG A 1 176 ? -23.359 -4.23 9.492 1 34.59 176 ARG A C 1
ATOM 1439 O O . ARG A 1 176 ? -22.422 -4.477 10.25 1 34.59 176 ARG A O 1
ATOM 1446 N N . ASN A 1 177 ? -23.969 -5.586 9.133 1 34.5 177 ASN A N 1
ATOM 1447 C CA . ASN A 1 177 ? -23.344 -6.738 9.766 1 34.5 177 ASN A CA 1
ATOM 1448 C C . ASN A 1 177 ? -21.953 -7 9.203 1 34.5 177 ASN A C 1
ATOM 1450 O O . ASN A 1 177 ? -20.938 -6.777 9.891 1 34.5 177 ASN A O 1
ATOM 1454 N N . ASP A 1 178 ? -21.562 -8.359 8.406 1 38.81 178 ASP A N 1
ATOM 1455 C CA . ASP A 1 178 ? -20.531 -9.398 8.367 1 38.81 178 ASP A CA 1
ATOM 1456 C C . ASP A 1 178 ? -19.359 -8.969 7.496 1 38.81 178 ASP A C 1
ATOM 1458 O O . ASP A 1 178 ? -19.547 -8.562 6.348 1 38.81 178 ASP A O 1
ATOM 1462 N N . ARG A 1 179 ? -18.266 -8.57 7.648 1 40.88 179 ARG A N 1
ATOM 1463 C CA . ARG A 1 179 ? -17.031 -7.996 7.102 1 40.88 179 ARG A CA 1
ATOM 1464 C C . ARG A 1 179 ? -16.688 -8.609 5.75 1 40.88 179 ARG A C 1
ATOM 1466 O O . ARG A 1 179 ? -15.727 -8.211 5.102 1 40.88 179 ARG A O 1
ATOM 1473 N N . PRO A 1 180 ? -16.641 -9.453 4.887 1 45.78 180 PRO A N 1
ATOM 1474 C CA . PRO A 1 180 ? -15.844 -8.984 3.752 1 45.78 180 PRO A CA 1
ATOM 1475 C C . PRO A 1 180 ? -16.406 -7.719 3.113 1 45.78 180 PRO A C 1
ATOM 1477 O O . PRO A 1 180 ? -17.625 -7.621 2.902 1 45.78 180 PRO A O 1
ATOM 1480 N N . SER A 1 181 ? -16.391 -6.148 3.268 1 40.41 181 SER A N 1
ATOM 1481 C CA . SER A 1 181 ? -16.75 -4.871 3.877 1 40.41 181 SER A CA 1
ATOM 1482 C C . SER A 1 181 ? -18.266 -4.652 3.85 1 40.41 181 SER A C 1
ATOM 1484 O O . SER A 1 181 ? -19 -5.398 3.191 1 40.41 181 SER A O 1
ATOM 1486 N N . GLN A 1 182 ? -19.266 -3.775 3.086 1 40.22 182 GLN A N 1
ATOM 1487 C CA . GLN A 1 182 ? -20.25 -3.561 2.037 1 40.22 182 GLN A CA 1
ATOM 1488 C C . GLN A 1 182 ? -19.984 -4.469 0.838 1 40.22 182 GLN A C 1
ATOM 1490 O O . GLN A 1 182 ? -19.047 -4.242 0.078 1 40.22 182 GLN A O 1
ATOM 1495 N N . TYR A 1 183 ? -19.422 -5.152 0.527 1 42.38 183 TYR A N 1
ATOM 1496 C CA . TYR A 1 183 ? -18.469 -5.551 -0.501 1 42.38 183 TYR A CA 1
ATOM 1497 C C . TYR A 1 183 ? -18.297 -4.445 -1.535 1 42.38 183 TYR A C 1
ATOM 1499 O O . TYR A 1 183 ? -19.219 -4.125 -2.279 1 42.38 183 TYR A O 1
ATOM 1507 N N . LEU A 1 184 ? -17.141 -3.467 -1.67 1 41.34 184 LEU A N 1
ATOM 1508 C CA . LEU A 1 184 ? -16.422 -2.287 -1.204 1 41.34 184 LEU A CA 1
ATOM 1509 C C . LEU A 1 184 ? -17.359 -1.11 -1.009 1 41.34 184 LEU A C 1
ATOM 1511 O O . LEU A 1 184 ? -17.031 -0.147 -0.316 1 41.34 184 LEU A O 1
ATOM 1515 N N . LEU A 1 185 ? -18.062 0.178 -0.839 1 36.03 185 LEU A N 1
ATOM 1516 C CA . LEU A 1 185 ? -18.953 1.119 -0.167 1 36.03 185 LEU A CA 1
ATOM 1517 C C . LEU A 1 185 ? -20.406 0.742 -0.395 1 36.03 185 LEU A C 1
ATOM 1519 O O . LEU A 1 185 ? -20.812 0.441 -1.522 1 36.03 185 LEU A O 1
ATOM 1523 N N . MET B 1 1 ? -3.998 -18.812 -30.359 1 31.2 1 MET B N 1
ATOM 1524 C CA . MET B 1 1 ? -3.379 -18.562 -29.062 1 31.2 1 MET B CA 1
ATOM 1525 C C . MET B 1 1 ? -3.789 -17.203 -28.516 1 31.2 1 MET B C 1
ATOM 1527 O O . MET B 1 1 ? 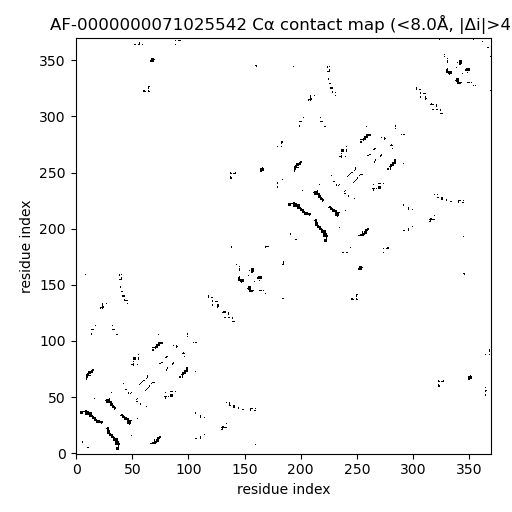-3.404 -16.172 -29.062 1 31.2 1 MET B O 1
ATOM 1531 N N . GLN B 1 2 ? -4.98 -17.031 -28.328 1 34 2 GLN B N 1
ATOM 1532 C CA . GLN B 1 2 ? -5.551 -15.719 -28.047 1 34 2 GLN B CA 1
ATOM 1533 C C . GLN B 1 2 ? -4.832 -15.039 -26.891 1 34 2 GLN B C 1
ATOM 1535 O O . GLN B 1 2 ? -4.867 -15.523 -25.75 1 34 2 GLN B O 1
ATOM 1540 N N . ASN B 1 3 ? -3.635 -14.602 -27.078 1 44.12 3 ASN B N 1
ATOM 1541 C CA . ASN B 1 3 ? -2.863 -13.781 -26.156 1 44.12 3 ASN B CA 1
ATOM 1542 C C . ASN B 1 3 ? -3.756 -12.805 -25.391 1 44.12 3 ASN B C 1
ATOM 1544 O O . ASN B 1 3 ? -4.312 -11.875 -25.984 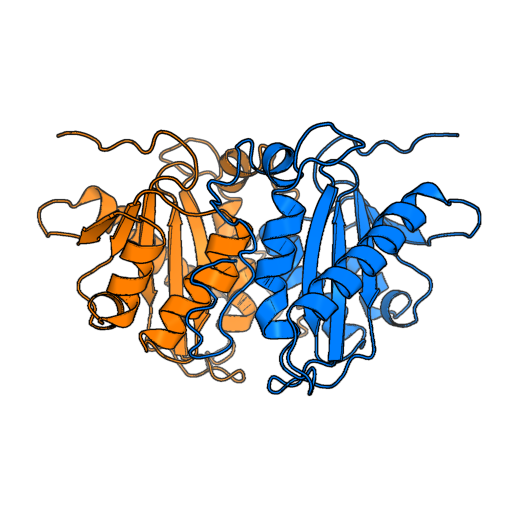1 44.12 3 ASN B O 1
ATOM 1548 N N . TYR B 1 4 ? -4.543 -13.383 -24.547 1 52.38 4 TYR B N 1
ATOM 1549 C CA . TYR B 1 4 ? -5.414 -12.5 -23.781 1 52.38 4 TYR B CA 1
ATOM 1550 C C . TYR B 1 4 ? -4.621 -11.344 -23.172 1 52.38 4 TYR B C 1
ATOM 1552 O O . TYR B 1 4 ? -3.904 -11.516 -22.188 1 52.38 4 TYR B O 1
ATOM 1560 N N . LYS B 1 5 ? -4.199 -10.406 -24.031 1 62 5 LYS B N 1
ATOM 1561 C CA . LYS B 1 5 ? -3.451 -9.195 -23.734 1 62 5 LYS B CA 1
ATOM 1562 C C . LYS B 1 5 ? -4.277 -8.242 -22.875 1 62 5 LYS B C 1
ATOM 1564 O O . LYS B 1 5 ? -5.453 -8.008 -23.141 1 62 5 LYS B O 1
ATOM 1569 N N . SER B 1 6 ? -3.848 -8.148 -21.641 1 72.31 6 SER B N 1
ATOM 1570 C CA . SER B 1 6 ? -4.438 -7.086 -20.828 1 72.31 6 SER B CA 1
ATOM 1571 C C . SER B 1 6 ? -4.234 -5.719 -21.484 1 72.31 6 SER B C 1
ATOM 1573 O O . SER B 1 6 ? -3.125 -5.391 -21.906 1 72.31 6 SER B O 1
ATOM 1575 N N . GLY B 1 7 ? -5.395 -5.047 -21.734 1 80.25 7 GLY B N 1
ATOM 1576 C CA . GLY B 1 7 ? -5.344 -3.795 -22.469 1 80.25 7 GLY B CA 1
ATOM 1577 C C . GLY B 1 7 ? -4.961 -2.609 -21.609 1 80.25 7 GLY B C 1
ATOM 1578 O O . GLY B 1 7 ? -4.633 -1.539 -22.125 1 80.25 7 GLY B O 1
ATOM 1579 N N . GLU B 1 8 ? -5.02 -2.742 -20.328 1 88.19 8 GLU B N 1
ATOM 1580 C CA . GLU B 1 8 ? -4.668 -1.627 -19.453 1 88.19 8 GLU B CA 1
ATOM 1581 C C . GLU B 1 8 ? -4.176 -2.123 -18.094 1 88.19 8 GLU B C 1
ATOM 1583 O O . GLU B 1 8 ? -4.426 -3.27 -17.719 1 88.19 8 GLU B O 1
ATOM 1588 N N . PRO B 1 9 ? -3.492 -1.308 -17.406 1 91.81 9 PRO B N 1
ATOM 1589 C CA . PRO B 1 9 ? -2.975 -1.706 -16.094 1 91.81 9 PRO B CA 1
ATOM 1590 C C . PRO B 1 9 ? -4.074 -2.172 -15.141 1 91.81 9 PRO B C 1
ATOM 1592 O O . PRO B 1 9 ? -5.145 -1.562 -15.078 1 91.81 9 PRO B O 1
ATOM 1595 N N . MET B 1 10 ? -3.852 -3.289 -14.461 1 92.44 10 MET B N 1
ATOM 1596 C CA . MET B 1 10 ? -4.637 -3.83 -13.359 1 92.44 10 MET B CA 1
ATOM 1597 C C . MET B 1 10 ? -5.949 -4.418 -13.859 1 92.44 10 MET B C 1
ATOM 1599 O O . MET B 1 10 ? -6.805 -4.816 -13.07 1 92.44 10 MET B O 1
ATOM 1603 N N . GLN B 1 11 ? -6.145 -4.492 -15.156 1 91.69 11 GLN B N 1
ATOM 1604 C CA . GLN B 1 11 ? -7.344 -5.105 -15.719 1 91.69 11 GLN B CA 1
ATOM 1605 C C . GLN B 1 11 ? -7.383 -6.605 -15.43 1 91.69 11 GLN B C 1
ATOM 1607 O O . GLN B 1 11 ? -8.43 -7.145 -15.062 1 91.69 11 GLN B O 1
ATOM 1612 N N . ARG B 1 12 ? -6.254 -7.215 -15.656 1 92.06 12 ARG B N 1
ATOM 1613 C CA . ARG B 1 12 ? -6.078 -8.641 -15.383 1 92.06 12 ARG B CA 1
ATOM 1614 C C . ARG B 1 12 ? -4.922 -8.875 -14.414 1 92.06 12 ARG B C 1
ATOM 1616 O O . ARG B 1 12 ? -3.799 -8.43 -14.664 1 92.06 12 ARG B O 1
ATOM 1623 N N . ILE B 1 13 ? -5.273 -9.562 -13.312 1 93.44 13 ILE B N 1
ATOM 1624 C CA . ILE B 1 13 ? -4.215 -9.805 -12.336 1 93.44 13 ILE B CA 1
ATOM 1625 C C . ILE B 1 13 ? -4.145 -11.297 -12.008 1 93.44 13 ILE B C 1
ATOM 1627 O O . ILE B 1 13 ? -5.105 -12.031 -12.242 1 93.44 13 ILE B O 1
ATOM 1631 N N . ALA B 1 14 ? -2.973 -11.711 -11.594 1 92.88 14 ALA B N 1
ATOM 1632 C CA . ALA B 1 14 ? -2.754 -13.055 -11.07 1 92.88 14 ALA B CA 1
ATOM 1633 C C . ALA B 1 14 ? -2.469 -13.023 -9.578 1 92.88 14 ALA B C 1
ATOM 1635 O O . ALA B 1 14 ? -1.819 -12.102 -9.078 1 92.88 14 ALA B O 1
ATOM 1636 N N . ILE B 1 15 ? -2.979 -14.023 -8.852 1 93.75 15 ILE B N 1
ATOM 1637 C CA . ILE B 1 15 ? -2.754 -14.133 -7.418 1 93.75 15 ILE B CA 1
ATOM 1638 C C . ILE B 1 15 ? -2.162 -15.5 -7.086 1 93.75 15 ILE B C 1
ATOM 1640 O O . ILE B 1 15 ? -2.602 -16.516 -7.625 1 93.75 15 ILE B O 1
ATOM 1644 N N . ASP B 1 16 ? -1.188 -15.523 -6.234 1 92.25 16 ASP B N 1
ATOM 1645 C CA . ASP B 1 16 ? -0.569 -16.75 -5.727 1 92.25 16 ASP B CA 1
ATOM 1646 C C . ASP B 1 16 ? -0.098 -16.562 -4.289 1 92.25 16 ASP B C 1
ATOM 1648 O O . ASP B 1 16 ? -0.019 -15.438 -3.791 1 92.25 16 ASP B O 1
ATOM 1652 N N . ILE B 1 17 ? 0.143 -17.688 -3.652 1 94.44 17 ILE B N 1
ATOM 1653 C CA . ILE B 1 17 ? 0.593 -17.641 -2.266 1 94.44 17 ILE B CA 1
ATOM 1654 C C . ILE B 1 17 ? 1.903 -18.422 -2.123 1 94.44 17 ILE B C 1
ATOM 1656 O O . ILE B 1 17 ? 2.027 -19.531 -2.623 1 94.44 17 ILE B O 1
ATOM 1660 N N . ILE B 1 18 ? 2.861 -17.766 -1.48 1 94.88 18 ILE B N 1
ATOM 1661 C CA . ILE B 1 18 ? 4.125 -18.406 -1.137 1 94.88 18 ILE B CA 1
ATOM 1662 C C . ILE B 1 18 ? 4.102 -18.828 0.328 1 94.88 18 ILE B C 1
ATOM 1664 O O . ILE B 1 18 ? 3.717 -18.047 1.204 1 94.88 18 ILE B O 1
ATOM 1668 N N . GLY B 1 19 ? 4.668 -20.016 0.605 1 93.19 19 GLY B N 1
ATOM 1669 C CA . GLY B 1 19 ? 4.812 -20.484 1.978 1 93.19 19 GLY B CA 1
ATOM 1670 C C . GLY B 1 19 ? 4.375 -21.922 2.172 1 93.19 19 GLY B C 1
ATOM 1671 O O . GLY B 1 19 ? 4.043 -22.609 1.205 1 93.19 19 GLY B O 1
ATOM 1672 N N . PRO B 1 20 ? 4.418 -22.438 3.283 1 95.44 20 PRO B N 1
ATOM 1673 C CA . PRO B 1 20 ? 4.766 -21.734 4.52 1 95.44 20 PRO B CA 1
ATOM 1674 C C . PRO B 1 20 ? 6.25 -21.391 4.605 1 95.44 20 PRO B C 1
ATOM 1676 O O . PRO B 1 20 ? 7.098 -22.172 4.16 1 95.44 20 PRO B O 1
ATOM 1679 N N . LEU B 1 21 ? 6.543 -20.188 5.109 1 95.88 21 LEU B N 1
ATOM 1680 C CA . LEU B 1 21 ? 7.871 -19.703 5.461 1 95.88 21 LEU B CA 1
ATOM 1681 C C . LEU B 1 21 ? 8.062 -19.703 6.977 1 95.88 21 LEU B C 1
ATOM 1683 O O . LEU B 1 21 ? 7.105 -19.891 7.727 1 95.88 21 LEU B O 1
ATOM 1687 N N . PRO B 1 22 ? 9.344 -19.625 7.426 1 95.31 22 PRO B N 1
ATOM 1688 C CA . PRO B 1 22 ? 9.516 -19.5 8.875 1 95.31 22 PRO B CA 1
ATOM 1689 C C . PRO B 1 22 ? 8.711 -18.344 9.461 1 95.31 22 PRO B C 1
ATOM 1691 O O . PRO B 1 22 ? 8.695 -17.25 8.898 1 95.31 22 PRO B O 1
ATOM 1694 N N . LYS B 1 23 ? 8.023 -18.641 10.555 1 97 23 LYS B N 1
ATOM 1695 C CA . LYS B 1 23 ? 7.184 -17.625 11.18 1 97 23 LYS B CA 1
ATOM 1696 C C . LYS B 1 23 ? 8.016 -16.438 11.625 1 97 23 LYS B C 1
ATOM 1698 O O . LYS B 1 23 ? 9.023 -16.594 12.312 1 97 23 LYS B O 1
ATOM 1703 N N . THR B 1 24 ? 7.566 -15.281 11.234 1 96.88 24 THR B N 1
ATOM 1704 C CA . THR B 1 24 ? 8.297 -14.062 11.578 1 96.88 24 THR B CA 1
ATOM 1705 C C . THR B 1 24 ? 7.938 -13.586 12.977 1 96.88 24 THR B C 1
ATOM 1707 O O . THR B 1 24 ? 6.984 -14.086 13.586 1 96.88 24 THR B O 1
ATOM 1710 N N . ASP B 1 25 ? 8.719 -12.602 13.477 1 92.94 25 ASP B N 1
ATOM 1711 C CA . ASP B 1 25 ? 8.43 -11.992 14.766 1 92.94 25 ASP B CA 1
ATOM 1712 C C . ASP B 1 25 ? 7.09 -11.266 14.742 1 92.94 25 ASP B C 1
ATOM 1714 O O . ASP B 1 25 ? 6.453 -11.094 15.789 1 92.94 25 ASP B O 1
ATOM 1718 N N . ARG B 1 26 ? 6.602 -10.922 13.562 1 93.69 26 ARG B N 1
ATOM 1719 C CA . ARG B 1 26 ? 5.328 -10.227 13.422 1 93.69 26 ARG B CA 1
ATOM 1720 C C . ARG B 1 26 ? 4.184 -11.219 13.219 1 93.69 26 ARG B C 1
ATOM 1722 O O . ARG B 1 26 ? 3.033 -10.812 13.039 1 93.69 26 ARG B O 1
ATOM 1729 N N . GLY B 1 27 ? 4.48 -12.484 13.156 1 96.5 27 GLY B N 1
ATOM 1730 C CA . GLY B 1 27 ? 3.473 -13.531 13.125 1 96.5 27 GLY B CA 1
ATOM 1731 C C . GLY B 1 27 ? 3.094 -13.953 11.719 1 96.5 27 GLY B C 1
ATOM 1732 O O . GLY B 1 27 ? 2.107 -14.664 11.531 1 96.5 27 GLY B O 1
ATOM 1733 N N . ASN B 1 28 ? 3.855 -13.547 10.695 1 97.75 28 ASN B N 1
ATOM 1734 C CA . ASN B 1 28 ? 3.549 -13.891 9.312 1 97.75 28 ASN B CA 1
ATOM 1735 C C . ASN B 1 28 ? 4.234 -15.188 8.898 1 97.75 28 ASN B C 1
ATOM 1737 O O . ASN B 1 28 ? 5.34 -15.484 9.352 1 97.75 28 ASN B O 1
ATOM 1741 N N . GLN B 1 29 ? 3.531 -15.93 7.992 1 98 29 GLN B N 1
ATOM 1742 C CA . GLN B 1 29 ? 4.09 -17.219 7.57 1 98 29 GLN B CA 1
ATOM 1743 C C . GLN B 1 29 ? 3.93 -17.406 6.062 1 98 29 GLN B C 1
ATOM 1745 O O . GLN B 1 29 ? 4.422 -18.391 5.508 1 98 29 GLN B O 1
ATOM 1750 N N . TYR B 1 30 ? 3.199 -16.562 5.453 1 97.12 30 TYR B N 1
ATOM 1751 C CA . TYR B 1 30 ? 2.928 -16.656 4.023 1 97.12 30 TYR B CA 1
ATOM 1752 C C . TYR B 1 30 ? 3.086 -15.305 3.344 1 97.12 30 TYR B C 1
ATOM 1754 O O . TYR B 1 30 ? 3.08 -14.266 4.004 1 97.12 30 TYR B O 1
ATOM 1762 N N . ILE B 1 31 ? 3.303 -15.305 2.033 1 97.56 31 ILE B N 1
ATOM 1763 C CA . ILE B 1 31 ? 3.289 -14.102 1.216 1 97.56 31 ILE B CA 1
ATOM 1764 C C . ILE B 1 31 ? 2.197 -14.211 0.153 1 97.56 31 ILE B C 1
ATOM 1766 O O . ILE B 1 31 ? 2.199 -15.141 -0.655 1 97.56 31 ILE B O 1
ATOM 1770 N N . LEU B 1 32 ? 1.216 -13.344 0.201 1 96.81 32 LEU B N 1
ATOM 1771 C CA . LEU B 1 32 ? 0.246 -13.195 -0.878 1 96.81 32 LEU B CA 1
ATOM 1772 C C . LEU B 1 32 ? 0.812 -12.336 -2.004 1 96.81 32 LEU B C 1
ATOM 1774 O O . LEU B 1 32 ? 1.109 -11.156 -1.802 1 96.81 32 LEU B O 1
ATOM 1778 N N . VAL B 1 33 ? 0.952 -12.906 -3.143 1 96.88 33 VAL B N 1
ATOM 1779 C CA . VAL B 1 33 ? 1.539 -12.211 -4.281 1 96.88 33 VAL B CA 1
ATOM 1780 C C . VAL B 1 33 ? 0.457 -11.898 -5.312 1 96.88 33 VAL B C 1
ATOM 1782 O O . VAL B 1 33 ? -0.331 -12.773 -5.68 1 96.88 33 VAL B O 1
ATOM 1785 N N . ILE B 1 34 ? 0.401 -10.641 -5.758 1 96.06 34 ILE B N 1
ATOM 1786 C CA . ILE B 1 34 ? -0.525 -10.188 -6.789 1 96.06 34 ILE B CA 1
ATOM 1787 C C . ILE B 1 34 ? 0.25 -9.516 -7.922 1 96.06 34 ILE B C 1
ATOM 1789 O O . ILE B 1 34 ? 1.079 -8.641 -7.68 1 96.06 34 ILE B O 1
ATOM 1793 N N . GLY B 1 35 ? -0.019 -9.93 -9.109 1 95.19 35 GLY B N 1
ATOM 1794 C CA . GLY B 1 35 ? 0.717 -9.398 -10.242 1 95.19 35 GLY B CA 1
ATOM 1795 C C . GLY B 1 35 ? -0.182 -8.945 -11.375 1 95.19 35 GLY B C 1
ATOM 1796 O O . GLY B 1 35 ? -1.165 -9.609 -11.703 1 95.19 35 GLY B O 1
ATOM 1797 N N . ASP B 1 36 ? 0.158 -7.824 -11.922 1 94.38 36 ASP B N 1
ATOM 1798 C CA . ASP B 1 36 ? -0.553 -7.258 -13.062 1 94.38 36 ASP B CA 1
ATOM 1799 C C . ASP B 1 36 ? 0.032 -7.766 -14.383 1 94.38 36 ASP B C 1
ATOM 1801 O O . ASP B 1 36 ? 1.241 -7.676 -14.602 1 94.38 36 ASP B O 1
ATOM 1805 N N . TYR B 1 37 ? -0.788 -8.219 -15.289 1 90.25 37 TYR B N 1
ATOM 1806 C CA . TYR B 1 37 ? -0.328 -8.797 -16.547 1 90.25 37 TYR B CA 1
ATOM 1807 C C . TYR B 1 37 ? 0.2 -7.715 -17.484 1 90.25 37 TYR B C 1
ATOM 1809 O O . TYR B 1 37 ? 1.089 -7.969 -18.297 1 90.25 37 TYR B O 1
ATOM 1817 N N . PHE B 1 38 ? -0.317 -6.551 -17.375 1 91.44 38 PHE B N 1
ATOM 1818 C CA . PHE B 1 38 ? 0.012 -5.492 -18.312 1 91.44 38 PHE B CA 1
ATOM 1819 C C . PHE B 1 38 ? 1.32 -4.809 -17.938 1 91.44 38 PHE B C 1
ATOM 1821 O O . PHE B 1 38 ? 2.285 -4.832 -18.703 1 91.44 38 PHE B O 1
ATOM 1828 N N . SER B 1 39 ? 1.377 -4.262 -16.766 1 93 39 SER B N 1
ATOM 1829 C CA . SER B 1 39 ? 2.51 -3.443 -16.344 1 93 39 SER B CA 1
ATOM 1830 C C . SER B 1 39 ? 3.617 -4.301 -15.734 1 93 39 SER B C 1
ATOM 1832 O O . SER B 1 39 ? 4.738 -3.828 -15.539 1 93 39 SER B O 1
ATOM 1834 N N . LYS B 1 40 ? 3.287 -5.52 -15.367 1 93.25 40 LYS B N 1
ATOM 1835 C CA . LYS B 1 40 ? 4.191 -6.438 -14.672 1 93.25 40 LYS B CA 1
ATOM 1836 C C . LYS B 1 40 ? 4.438 -5.984 -13.234 1 93.25 40 LYS B C 1
ATOM 1838 O O . LYS B 1 40 ? 5.301 -6.531 -12.547 1 93.25 40 LYS B O 1
ATOM 1843 N N . TRP B 1 41 ? 3.637 -5.047 -12.812 1 95.19 41 TRP B N 1
ATOM 1844 C CA . TRP B 1 41 ? 3.646 -4.629 -11.414 1 95.19 41 TRP B CA 1
ATOM 1845 C C . TRP B 1 41 ? 3.285 -5.793 -10.492 1 95.19 41 TRP B C 1
ATOM 1847 O O . TRP B 1 41 ? 2.367 -6.562 -10.789 1 95.19 41 TRP B O 1
ATOM 1857 N N . LYS B 1 42 ? 4.062 -5.938 -9.406 1 96.19 42 LYS B N 1
ATOM 1858 C CA . LYS B 1 42 ? 3.775 -6.957 -8.406 1 96.19 42 LYS B CA 1
ATOM 1859 C C . LYS B 1 42 ? 3.648 -6.336 -7.016 1 96.19 42 LYS B C 1
ATOM 1861 O O . LYS B 1 42 ? 4.395 -5.418 -6.668 1 96.19 42 LYS B O 1
ATOM 1866 N N . GLU B 1 43 ? 2.672 -6.793 -6.316 1 97.75 43 GLU B N 1
ATOM 1867 C CA . GLU B 1 43 ? 2.566 -6.562 -4.879 1 97.75 43 GLU B CA 1
ATOM 1868 C C . GLU B 1 43 ? 2.766 -7.855 -4.094 1 97.75 43 GLU B C 1
ATOM 1870 O O . GLU B 1 43 ? 2.412 -8.938 -4.57 1 97.75 43 GLU B O 1
ATOM 1875 N N . ALA B 1 44 ? 3.375 -7.727 -2.986 1 97.75 44 ALA B N 1
ATOM 1876 C CA . ALA B 1 44 ? 3.576 -8.836 -2.055 1 97.75 44 ALA B CA 1
ATOM 1877 C C . ALA B 1 44 ? 3.211 -8.422 -0.63 1 97.75 44 ALA B C 1
ATOM 1879 O O . ALA B 1 44 ? 3.689 -7.406 -0.128 1 97.75 44 ALA B O 1
ATOM 1880 N N . PHE B 1 45 ? 2.34 -9.234 -0.069 1 98.06 45 PHE B N 1
ATOM 1881 C CA . PHE B 1 45 ? 1.854 -8.938 1.273 1 98.06 45 PHE B CA 1
ATOM 1882 C C . PHE B 1 45 ? 2.141 -10.094 2.221 1 98.06 45 PHE B C 1
ATOM 1884 O O . PHE B 1 45 ? 1.767 -11.234 1.945 1 98.06 45 PHE B O 1
ATOM 1891 N N . ALA B 1 46 ? 2.85 -9.805 3.33 1 98 46 ALA B N 1
ATOM 1892 C CA . ALA B 1 46 ? 3.023 -10.812 4.371 1 98 46 ALA B CA 1
ATOM 1893 C C . ALA B 1 46 ? 1.709 -11.078 5.102 1 98 46 ALA B C 1
ATOM 1895 O O . ALA B 1 46 ? 1.029 -10.141 5.531 1 98 46 ALA B O 1
ATOM 1896 N N . ILE B 1 47 ? 1.292 -12.359 5.191 1 97.62 47 ILE B N 1
ATOM 1897 C CA . ILE B 1 47 ? 0.04 -12.711 5.855 1 97.62 47 ILE B CA 1
ATOM 1898 C C . ILE B 1 47 ? 0.27 -13.875 6.812 1 97.62 47 ILE B C 1
ATOM 1900 O O . ILE B 1 47 ? 1.158 -14.703 6.59 1 97.62 47 ILE B O 1
ATOM 1904 N N . PRO B 1 48 ? -0.528 -13.953 7.883 1 97.5 48 PRO B N 1
ATOM 1905 C CA . PRO B 1 48 ? -0.276 -14.953 8.922 1 97.5 48 PRO B CA 1
ATOM 1906 C C . PRO B 1 48 ? -0.75 -16.344 8.516 1 97.5 48 PRO B C 1
ATOM 1908 O O . PRO B 1 48 ? -0.267 -17.344 9.055 1 97.5 48 PRO B O 1
ATOM 1911 N N . ASN B 1 49 ? -1.766 -16.438 7.598 1 96.25 49 ASN B N 1
ATOM 1912 C CA . ASN B 1 49 ? -2.348 -17.703 7.18 1 96.25 49 ASN B CA 1
ATOM 1913 C C . ASN B 1 49 ? -2.984 -17.609 5.797 1 96.25 49 ASN B C 1
ATOM 1915 O O . ASN B 1 49 ? -3.039 -16.531 5.211 1 96.25 49 ASN B O 1
ATOM 1919 N N . GLN B 1 50 ? -3.418 -18.688 5.305 1 94.12 50 GLN B N 1
ATOM 1920 C CA . GLN B 1 50 ? -3.975 -18.719 3.957 1 94.12 50 GLN B CA 1
ATOM 1921 C C . GLN B 1 50 ? -5.496 -18.844 3.992 1 94.12 50 GLN B C 1
ATOM 1923 O O . GLN B 1 50 ? -6.105 -19.344 3.049 1 94.12 50 GLN B O 1
ATOM 1928 N N . GLU B 1 51 ? -6.023 -18.484 5.105 1 93.19 51 GLU B N 1
ATOM 1929 C CA . GLU B 1 51 ? -7.48 -18.547 5.191 1 93.19 51 GLU B CA 1
ATOM 1930 C C . GLU B 1 51 ? -8.133 -17.609 4.172 1 93.19 51 GLU B C 1
ATOM 1932 O O . GLU B 1 51 ? -7.617 -16.531 3.887 1 93.19 51 GLU B O 1
ATOM 1937 N N . ALA B 1 52 ? -9.297 -18 3.727 1 91 52 ALA B N 1
ATOM 1938 C CA . ALA B 1 52 ? -10.023 -17.25 2.707 1 91 52 ALA B CA 1
ATOM 1939 C C . ALA B 1 52 ? -10.305 -15.828 3.174 1 91 52 ALA B C 1
ATOM 1941 O O . ALA B 1 52 ? -10.203 -14.883 2.391 1 91 52 ALA B O 1
ATOM 1942 N N . THR B 1 53 ? -10.625 -15.703 4.414 1 91.5 53 THR B N 1
ATOM 1943 C CA . THR B 1 53 ? -10.93 -14.383 4.965 1 91.5 53 THR B CA 1
ATOM 1944 C C . THR B 1 53 ? -9.695 -13.484 4.941 1 91.5 53 THR B C 1
ATOM 1946 O O . THR B 1 53 ? -9.781 -12.328 4.539 1 91.5 53 THR B O 1
ATOM 1949 N N . THR B 1 54 ? -8.578 -14.07 5.344 1 93.75 54 THR B N 1
ATOM 1950 C CA . THR B 1 54 ? -7.328 -13.32 5.348 1 93.75 54 THR B CA 1
ATOM 1951 C C . THR B 1 54 ? -6.953 -12.883 3.932 1 93.75 54 THR B C 1
ATOM 1953 O O . THR B 1 54 ? -6.629 -11.719 3.703 1 93.75 54 THR B O 1
ATOM 1956 N N . VAL B 1 55 ? -7.055 -13.734 3.031 1 93.69 55 VAL B N 1
ATOM 1957 C CA . VAL B 1 55 ? -6.688 -13.492 1.641 1 93.69 55 VAL B CA 1
ATOM 1958 C C . VAL B 1 55 ? -7.637 -12.461 1.031 1 93.69 55 VAL B C 1
ATOM 1960 O O . VAL B 1 55 ? -7.199 -11.492 0.402 1 93.69 55 VAL B O 1
ATOM 1963 N N . ALA B 1 56 ? -8.922 -12.617 1.265 1 91.62 56 ALA B N 1
ATOM 1964 C CA . ALA B 1 56 ? -9.922 -11.703 0.729 1 91.62 56 ALA B CA 1
ATOM 1965 C C . ALA B 1 56 ? -9.742 -10.297 1.296 1 91.62 56 ALA B C 1
ATOM 1967 O O . ALA B 1 56 ? -9.773 -9.312 0.553 1 91.62 56 ALA B O 1
ATOM 1968 N N . ASN B 1 57 ? -9.508 -10.242 2.566 1 91.88 57 ASN B N 1
ATOM 1969 C CA . ASN B 1 57 ? -9.312 -8.945 3.205 1 91.88 57 ASN B CA 1
ATOM 1970 C C . ASN B 1 57 ? -8.07 -8.242 2.674 1 91.88 57 ASN B C 1
ATOM 1972 O O . ASN B 1 57 ? -8.102 -7.043 2.393 1 91.88 57 ASN B O 1
ATOM 1976 N N . THR B 1 58 ? -7.047 -8.969 2.561 1 95.25 58 THR B N 1
ATOM 1977 C CA . THR B 1 58 ? -5.805 -8.391 2.049 1 95.25 58 THR B CA 1
ATOM 1978 C C . THR B 1 58 ? -5.984 -7.914 0.612 1 95.25 58 THR B C 1
ATOM 1980 O O . THR B 1 58 ? -5.574 -6.805 0.266 1 95.25 58 THR B O 1
ATOM 1983 N N . LEU B 1 59 ? -6.625 -8.711 -0.207 1 94.44 59 LEU B N 1
ATOM 1984 C CA . LEU B 1 59 ? -6.883 -8.352 -1.598 1 94.44 59 LEU B CA 1
ATOM 1985 C C . LEU B 1 59 ? -7.688 -7.062 -1.688 1 94.44 59 LEU B C 1
ATOM 1987 O O . LEU B 1 59 ? -7.336 -6.156 -2.447 1 94.44 59 LEU B O 1
ATOM 1991 N N . VAL B 1 60 ? -8.672 -6.938 -0.882 1 92.44 60 VAL B N 1
ATOM 1992 C CA . VAL B 1 60 ? -9.578 -5.801 -0.976 1 92.44 60 VAL B CA 1
ATOM 1993 C C . VAL B 1 60 ? -8.93 -4.566 -0.348 1 92.44 60 VAL B C 1
ATOM 1995 O O . VAL B 1 60 ? -8.773 -3.535 -1.005 1 92.44 60 VAL B O 1
ATOM 1998 N N . GLU B 1 61 ? -8.438 -4.676 0.858 1 93.62 61 GLU B N 1
ATOM 1999 C CA . GLU B 1 61 ? -7.988 -3.531 1.644 1 93.62 61 GLU B CA 1
ATOM 2000 C C . GLU B 1 61 ? -6.645 -3.006 1.142 1 93.62 61 GLU B C 1
ATOM 2002 O O . GLU B 1 61 ? -6.41 -1.797 1.135 1 93.62 61 GLU B O 1
ATOM 2007 N N . GLU B 1 62 ? -5.82 -3.904 0.714 1 95.69 62 GLU B N 1
ATOM 2008 C CA . GLU B 1 62 ? -4.457 -3.48 0.406 1 95.69 62 GLU B CA 1
ATOM 2009 C C . GLU B 1 62 ? -4.266 -3.295 -1.097 1 95.69 62 GLU B C 1
ATOM 2011 O O . GLU B 1 62 ? -3.484 -2.443 -1.526 1 95.69 62 GLU B O 1
ATOM 2016 N N . PHE B 1 63 ? -5.027 -4.074 -1.862 1 95.88 63 PHE B N 1
ATOM 2017 C CA . PHE B 1 63 ? -4.785 -4.023 -3.299 1 95.88 63 PHE B CA 1
ATOM 2018 C C . PHE B 1 63 ? -5.898 -3.26 -4.012 1 95.88 63 PHE B C 1
ATOM 2020 O O . PHE B 1 63 ? -5.66 -2.188 -4.57 1 95.88 63 PHE B O 1
ATOM 2027 N N . ILE B 1 64 ? -7.113 -3.719 -3.906 1 93.44 64 ILE B N 1
ATOM 2028 C CA . ILE B 1 64 ? -8.219 -3.156 -4.676 1 93.44 64 ILE B CA 1
ATOM 2029 C C . ILE B 1 64 ? -8.453 -1.708 -4.254 1 93.44 64 ILE B C 1
ATOM 2031 O O . ILE B 1 64 ? -8.703 -0.843 -5.098 1 93.44 64 ILE B O 1
ATOM 2035 N N . CYS B 1 65 ? -8.328 -1.372 -2.992 1 93.19 65 CYS B N 1
ATOM 2036 C CA . CYS B 1 65 ? -8.539 -0.017 -2.5 1 93.19 65 CYS B CA 1
ATOM 2037 C C . CYS B 1 65 ? -7.445 0.923 -2.986 1 93.19 65 CYS B C 1
ATOM 2039 O O . CYS B 1 65 ? -7.598 2.145 -2.924 1 93.19 65 CYS B O 1
ATOM 2041 N N . ARG B 1 66 ? -6.395 0.392 -3.465 1 94.31 66 ARG B N 1
ATOM 2042 C CA . ARG B 1 66 ? -5.301 1.24 -3.934 1 94.31 66 ARG B CA 1
ATOM 2043 C C . ARG B 1 66 ? -5.246 1.27 -5.457 1 94.31 66 ARG B C 1
ATOM 2045 O O . ARG B 1 66 ? -4.965 2.311 -6.051 1 94.31 66 ARG B O 1
ATOM 2052 N N . TYR B 1 67 ? -5.559 0.134 -6.094 1 94.62 67 TYR B N 1
ATOM 2053 C CA . TYR B 1 67 ? -5.297 0.035 -7.523 1 94.62 67 TYR B CA 1
ATOM 2054 C C . TYR B 1 67 ? -6.594 -0.12 -8.305 1 94.62 67 TYR B C 1
ATOM 2056 O O . TYR B 1 67 ? -6.582 -0.14 -9.539 1 94.62 67 TYR B O 1
ATOM 2064 N N . GLY B 1 68 ? -7.73 -0.27 -7.598 1 91.19 68 GLY B N 1
ATOM 2065 C CA . GLY B 1 68 ? -9.016 -0.432 -8.266 1 91.19 68 GLY B CA 1
ATOM 2066 C C . GLY B 1 68 ? -9.406 -1.885 -8.453 1 91.19 68 GLY B C 1
ATOM 2067 O O . GLY B 1 68 ? -8.609 -2.789 -8.188 1 91.19 68 GLY B O 1
ATOM 2068 N N . ILE B 1 69 ? -10.641 -2.062 -8.922 1 91.62 69 ILE B N 1
ATOM 2069 C CA . ILE B 1 69 ? -11.188 -3.4 -9.117 1 91.62 69 ILE B CA 1
ATOM 2070 C C . ILE B 1 69 ? -10.727 -3.955 -10.461 1 91.62 69 ILE B C 1
ATOM 2072 O O . ILE B 1 69 ? -10.992 -3.355 -11.508 1 91.62 69 ILE B O 1
ATOM 2076 N N . PRO B 1 70 ? -10.031 -5.09 -10.438 1 93 70 PRO B N 1
ATOM 2077 C CA . PRO B 1 70 ? -9.688 -5.711 -11.719 1 93 70 PRO B CA 1
ATOM 2078 C C . PRO B 1 70 ? -10.898 -6.336 -12.414 1 93 70 PRO B C 1
ATOM 2080 O O . PRO B 1 70 ? -11.883 -6.684 -11.758 1 93 70 PRO B O 1
ATOM 2083 N N . SER B 1 71 ? -10.766 -6.5 -13.711 1 91.19 71 SER B N 1
ATOM 2084 C CA . SER B 1 71 ? -11.812 -7.184 -14.461 1 91.19 71 SER B CA 1
ATOM 2085 C C . SER B 1 71 ? -11.688 -8.695 -14.32 1 91.19 71 SER B C 1
ATOM 2087 O O . SER B 1 71 ? -12.695 -9.414 -14.352 1 91.19 71 SER B O 1
ATOM 2089 N N . GLU B 1 72 ? -10.422 -9.117 -14.18 1 91.75 72 GLU B N 1
ATOM 2090 C CA . GLU B 1 72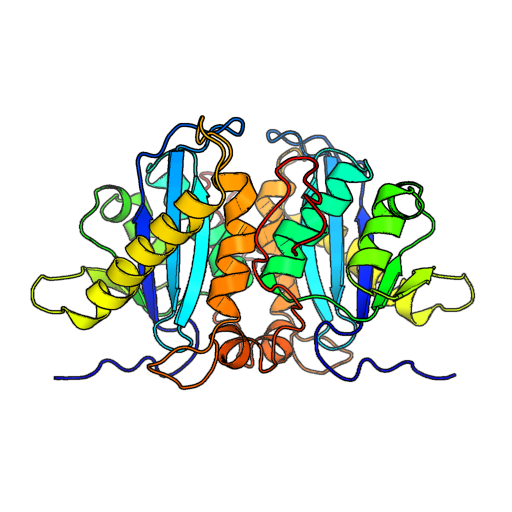 ? -10.172 -10.555 -14.133 1 91.75 72 GLU B CA 1
ATOM 2091 C C . GLU B 1 72 ? -9.078 -10.891 -13.125 1 91.75 72 GLU B C 1
ATOM 2093 O O . GLU B 1 72 ? -8.062 -10.203 -13.055 1 91.75 72 GLU B O 1
ATOM 2098 N N . ILE B 1 73 ? -9.352 -11.961 -12.367 1 92.06 73 ILE B N 1
ATOM 2099 C CA . ILE B 1 73 ? -8.352 -12.5 -11.453 1 92.06 73 ILE B CA 1
ATOM 2100 C C . ILE B 1 73 ? -8.039 -13.945 -11.828 1 92.06 73 ILE B C 1
ATOM 2102 O O . ILE B 1 73 ? -8.945 -14.766 -11.977 1 92.06 73 ILE B O 1
ATOM 2106 N N . HIS B 1 74 ? -6.746 -14.188 -11.977 1 89.5 74 HIS B N 1
ATOM 2107 C CA . HIS B 1 74 ? -6.266 -15.539 -12.219 1 89.5 74 HIS B CA 1
ATOM 2108 C C . HIS B 1 74 ? -5.625 -16.125 -10.961 1 89.5 74 HIS B C 1
ATOM 2110 O O . HIS B 1 74 ? -4.734 -15.523 -10.375 1 89.5 74 HIS B O 1
ATOM 2116 N N . THR B 1 75 ? -6.188 -17.281 -10.523 1 87.5 75 THR B N 1
ATOM 2117 C CA . THR B 1 75 ? -5.641 -17.922 -9.328 1 87.5 75 THR B CA 1
ATOM 2118 C C . THR B 1 75 ? -5.309 -19.391 -9.609 1 87.5 75 THR B C 1
ATOM 2120 O O . THR B 1 75 ? -5.734 -19.938 -10.625 1 87.5 75 THR B O 1
ATOM 2123 N N . ASP B 1 76 ? -4.48 -19.969 -8.789 1 78.62 76 ASP B N 1
ATOM 2124 C CA . ASP B 1 76 ? -4.32 -21.422 -8.828 1 78.62 76 ASP B CA 1
ATOM 2125 C C . ASP B 1 76 ? -5.492 -22.125 -8.141 1 78.62 76 ASP B C 1
ATOM 2127 O O . ASP B 1 76 ? -6.5 -21.484 -7.82 1 78.62 76 ASP B O 1
ATOM 2131 N N . GLN B 1 77 ? -5.387 -23.422 -8 1 72.56 77 GLN B N 1
ATOM 2132 C CA . GLN B 1 77 ? -6.496 -24.188 -7.449 1 72.56 77 GLN B CA 1
ATOM 2133 C C . GLN B 1 77 ? -6.375 -24.328 -5.938 1 72.56 77 GLN B C 1
ATOM 2135 O O . GLN B 1 77 ? -6.77 -25.359 -5.371 1 72.56 77 GLN B O 1
ATOM 2140 N N . GLY B 1 78 ? -5.879 -23.344 -5.309 1 79.44 78 GLY B N 1
ATOM 2141 C CA . GLY B 1 78 ? -5.801 -23.406 -3.855 1 79.44 78 GLY B CA 1
ATOM 2142 C C . GLY B 1 78 ? -7.148 -23.266 -3.178 1 79.44 78 GLY B C 1
ATOM 2143 O O . GLY B 1 78 ? -8.023 -22.547 -3.666 1 79.44 78 GLY B O 1
ATOM 2144 N N . ARG B 1 79 ? -7.375 -23.875 -2.057 1 81.12 79 ARG B N 1
ATOM 2145 C CA . ARG B 1 79 ? -8.641 -23.922 -1.33 1 81.12 79 ARG B CA 1
ATOM 2146 C C . ARG B 1 79 ? -9.117 -22.531 -0.967 1 81.12 79 ARG B C 1
ATOM 2148 O O . ARG B 1 79 ? -10.32 -22.266 -0.955 1 81.12 79 ARG B O 1
ATOM 2155 N N . GLN B 1 80 ? -8.219 -21.688 -0.683 1 84.25 80 GLN B N 1
ATOM 2156 C CA . GLN B 1 80 ? -8.578 -20.328 -0.298 1 84.25 80 GLN B CA 1
ATOM 2157 C C . GLN B 1 80 ? -9.258 -19.594 -1.451 1 84.25 80 GLN B C 1
ATOM 2159 O O . GLN B 1 80 ? -10.117 -18.734 -1.229 1 84.25 80 GLN B O 1
ATOM 2164 N N . PHE B 1 81 ? -9.023 -19.922 -2.635 1 85.06 81 PHE B N 1
ATOM 2165 C CA . PHE B 1 81 ? -9.578 -19.25 -3.797 1 85.06 81 PHE B CA 1
ATOM 2166 C C . PHE B 1 81 ? -10.867 -19.922 -4.254 1 85.06 81 PHE B C 1
ATOM 2168 O O . PHE B 1 81 ? -11.609 -19.359 -5.062 1 85.06 81 PHE B O 1
ATOM 2175 N N . GLU B 1 82 ? -11.062 -21.094 -3.727 1 82.31 82 GLU B N 1
ATOM 2176 C CA . GLU B 1 82 ? -12.281 -21.828 -4.062 1 82.31 82 GLU B CA 1
ATOM 2177 C C . GLU B 1 82 ? -13.328 -21.688 -2.965 1 82.31 82 GLU B C 1
ATOM 2179 O O . GLU B 1 82 ? -14.484 -22.078 -3.148 1 82.31 82 GLU B O 1
ATOM 2184 N N . ALA B 1 83 ? -12.891 -21.141 -1.935 1 85.12 83 ALA B N 1
ATOM 2185 C CA . ALA B 1 83 ? -13.805 -20.906 -0.818 1 85.12 83 ALA B CA 1
ATOM 2186 C C . ALA B 1 83 ? -14.969 -20.016 -1.235 1 85.12 83 ALA B C 1
ATOM 2188 O O . ALA B 1 83 ? -14.812 -19.141 -2.086 1 85.12 83 ALA B O 1
ATOM 2189 N N . LYS B 1 84 ? -16.078 -20.219 -0.658 1 83.75 84 LYS B N 1
ATOM 2190 C CA . LYS B 1 84 ? -17.297 -19.484 -0.942 1 83.75 84 LYS B CA 1
ATOM 2191 C C . LYS B 1 84 ? -17.078 -17.984 -0.776 1 83.75 84 LYS B C 1
ATOM 2193 O O . LYS B 1 84 ? -17.562 -17.188 -1.585 1 83.75 84 LYS B O 1
ATOM 2198 N N . LEU B 1 85 ? -16.391 -17.703 0.197 1 80.56 85 LEU B N 1
ATOM 2199 C CA . LEU B 1 85 ? -16.141 -16.297 0.494 1 80.56 85 LEU B CA 1
ATOM 2200 C C . LEU B 1 85 ? -15.469 -15.602 -0.684 1 80.56 85 LEU B C 1
ATOM 2202 O O . LEU B 1 85 ? -15.891 -14.523 -1.098 1 80.56 85 LEU B O 1
ATOM 2206 N N . PHE B 1 86 ? -14.5 -16.188 -1.221 1 86.56 86 PHE B N 1
ATOM 2207 C CA . PHE B 1 86 ? -13.75 -15.594 -2.318 1 86.56 86 PHE B CA 1
ATOM 2208 C C . PHE B 1 86 ? -14.609 -15.523 -3.582 1 86.56 86 PHE B C 1
ATOM 2210 O O . PHE B 1 86 ? -14.586 -14.523 -4.297 1 86.56 86 PHE B O 1
ATOM 2217 N N . GLN B 1 87 ? -15.359 -16.531 -3.754 1 85.44 87 GLN B N 1
ATOM 2218 C CA . GLN B 1 87 ? -16.266 -16.562 -4.902 1 85.44 87 GLN B CA 1
ATOM 2219 C C . GLN B 1 87 ? -17.312 -15.469 -4.805 1 85.44 87 GLN B C 1
ATOM 2221 O O . GLN B 1 87 ? -17.609 -14.789 -5.797 1 85.44 87 GLN B O 1
ATOM 2226 N N . GLU B 1 88 ? -17.828 -15.305 -3.709 1 85.19 88 GLU B N 1
ATOM 2227 C CA . GLU B 1 88 ? -18.844 -14.273 -3.488 1 85.19 88 GLU B CA 1
ATOM 2228 C C . GLU B 1 88 ? -18.25 -12.875 -3.658 1 85.19 88 GLU B C 1
ATOM 2230 O O . GLU B 1 88 ? -18.891 -11.984 -4.207 1 85.19 88 GLU B O 1
ATOM 2235 N N . LEU B 1 89 ? -17.062 -12.773 -3.158 1 85.31 89 LEU B N 1
ATOM 2236 C CA . LEU B 1 89 ? -16.359 -11.5 -3.326 1 85.31 89 LEU B CA 1
ATOM 2237 C C . LEU B 1 89 ? -16.219 -11.156 -4.805 1 85.31 89 LEU B C 1
ATOM 2239 O O . LEU B 1 89 ? -16.531 -10.031 -5.219 1 85.31 89 LEU B O 1
ATOM 2243 N N . CYS B 1 90 ? -15.812 -12.055 -5.578 1 87.25 90 CYS B N 1
ATOM 2244 C CA . CYS B 1 90 ? -15.625 -11.836 -7.008 1 87.25 90 CYS B CA 1
ATOM 2245 C C . CYS B 1 90 ? -16.953 -11.516 -7.684 1 87.25 90 CYS B C 1
ATOM 2247 O O . CYS B 1 90 ? -17.031 -10.625 -8.531 1 87.25 90 CYS B O 1
ATOM 2249 N N . ARG B 1 91 ? -17.938 -12.211 -7.27 1 85.62 91 ARG B N 1
ATOM 2250 C CA . ARG B 1 91 ? -19.266 -11.977 -7.832 1 85.62 91 ARG B CA 1
ATOM 2251 C C . ARG B 1 91 ? -19.75 -10.57 -7.512 1 85.62 91 ARG B C 1
ATOM 2253 O O . ARG B 1 91 ? -20.203 -9.844 -8.398 1 85.62 91 ARG B O 1
ATOM 2260 N N . LEU B 1 92 ? -19.594 -10.188 -6.328 1 82.75 92 LEU B N 1
ATOM 2261 C CA . LEU B 1 92 ? -20.078 -8.891 -5.863 1 82.75 92 LEU B CA 1
ATOM 2262 C C . LEU B 1 92 ? -19.344 -7.758 -6.566 1 82.75 92 LEU B C 1
ATOM 2264 O O . LEU B 1 92 ? -19.938 -6.719 -6.867 1 82.75 92 LEU B O 1
ATOM 2268 N N . LEU B 1 93 ? -18.094 -7.98 -6.828 1 86.44 93 LEU B N 1
ATOM 2269 C CA . LEU B 1 93 ? -17.281 -6.93 -7.43 1 86.44 93 LEU B CA 1
ATOM 2270 C C . LEU B 1 93 ? -17.219 -7.094 -8.945 1 86.44 93 LEU B C 1
ATOM 2272 O O . LEU B 1 93 ? -16.484 -6.367 -9.617 1 86.44 93 LEU B O 1
ATOM 2276 N N . GLU B 1 94 ? -17.938 -8.102 -9.391 1 88 94 GLU B N 1
ATOM 2277 C CA . GLU B 1 94 ? -18.031 -8.383 -10.82 1 88 94 GLU B CA 1
ATOM 2278 C C . GLU B 1 94 ? -16.656 -8.656 -11.414 1 88 94 GLU B C 1
ATOM 2280 O O . GLU B 1 94 ? -16.312 -8.102 -12.461 1 88 94 GLU B O 1
ATOM 2285 N N . ILE B 1 95 ? -15.914 -9.359 -10.648 1 90.81 95 ILE B N 1
ATOM 2286 C CA . ILE B 1 95 ? -14.602 -9.82 -11.109 1 90.81 95 ILE B CA 1
ATOM 2287 C C . ILE B 1 95 ? -14.734 -11.203 -11.734 1 90.81 95 ILE B C 1
ATOM 2289 O O . ILE B 1 95 ? -15.328 -12.109 -11.141 1 90.81 95 ILE B O 1
ATOM 2293 N N . ASN B 1 96 ? -14.25 -11.352 -12.93 1 90.62 96 ASN B N 1
ATOM 2294 C CA . ASN B 1 96 ? -14.195 -12.68 -13.539 1 90.62 96 ASN B CA 1
ATOM 2295 C C . ASN B 1 96 ? -13.031 -13.5 -12.992 1 90.62 96 ASN B C 1
ATOM 2297 O O . ASN B 1 96 ? -11.867 -13.156 -13.219 1 90.62 96 ASN B O 1
ATOM 2301 N N . LYS B 1 97 ? -13.359 -14.508 -12.281 1 89.56 97 LYS B N 1
ATOM 2302 C CA . LYS B 1 97 ? -12.328 -15.375 -11.727 1 89.56 97 LYS B CA 1
ATOM 2303 C C . LYS B 1 97 ? -12.031 -16.547 -12.664 1 89.56 97 LYS B C 1
ATOM 2305 O O . LYS B 1 97 ? -12.945 -17.234 -13.125 1 89.56 97 LYS B O 1
ATOM 2310 N N . THR B 1 98 ? -10.719 -16.672 -12.938 1 84.81 98 THR B N 1
ATOM 2311 C CA . THR B 1 98 ? -10.289 -17.797 -13.75 1 84.81 98 THR B CA 1
ATOM 2312 C C . THR B 1 98 ? -9.227 -18.609 -13.023 1 84.81 98 THR B C 1
ATOM 2314 O O . THR B 1 98 ? -8.602 -18.125 -12.07 1 84.81 98 THR B O 1
ATOM 2317 N N . ARG B 1 99 ? -9.164 -19.922 -13.445 1 79 99 ARG B N 1
ATOM 2318 C CA . ARG B 1 99 ? -8.164 -20.812 -12.859 1 79 99 ARG B CA 1
ATOM 2319 C C . ARG B 1 99 ? -7.027 -21.078 -13.836 1 79 99 ARG B C 1
ATOM 2321 O O . ARG B 1 99 ? -7.242 -21.125 -15.047 1 79 99 ARG B O 1
ATOM 2328 N N . THR B 1 100 ? -5.883 -21.094 -13.195 1 65.44 100 THR B N 1
ATOM 2329 C CA . THR B 1 100 ? -4.762 -21.516 -14.031 1 65.44 100 THR B CA 1
ATOM 2330 C C . THR B 1 100 ? -4.887 -22.984 -14.398 1 65.44 100 THR B C 1
ATOM 2332 O O . THR B 1 100 ? -5.23 -23.812 -13.547 1 65.44 100 THR B O 1
ATOM 2335 N N . THR B 1 101 ? -5.164 -23.297 -15.672 1 58.97 101 THR B N 1
ATOM 2336 C CA . THR B 1 101 ? -5.145 -24.672 -16.156 1 58.97 101 THR B CA 1
ATOM 2337 C C . THR B 1 101 ? -3.803 -25 -16.812 1 58.97 101 THR B C 1
ATOM 2339 O O . THR B 1 101 ? -3.096 -24.109 -17.266 1 58.97 101 THR B O 1
ATOM 2342 N N . PRO B 1 102 ? -3.32 -26.344 -16.516 1 55.56 102 PRO B N 1
ATOM 2343 C CA . PRO B 1 102 ? -2.102 -26.75 -17.203 1 55.56 102 PRO B CA 1
ATOM 2344 C C . PRO B 1 102 ? -2.037 -26.234 -18.641 1 55.56 102 PRO B C 1
ATOM 2346 O O . PRO B 1 102 ? -0.948 -26.094 -19.203 1 55.56 102 PRO B O 1
ATOM 2349 N N . TYR B 1 103 ? -3.145 -25.984 -19.156 1 49.28 103 TYR B N 1
ATOM 2350 C CA . TYR B 1 103 ? -3.166 -25.688 -20.594 1 49.28 103 TYR B CA 1
ATOM 2351 C C . TYR B 1 103 ? -2.898 -24.203 -20.828 1 49.28 103 TYR B C 1
ATOM 2353 O O . TYR B 1 103 ? -2.717 -23.781 -21.969 1 49.28 103 TYR B O 1
ATOM 2361 N N . TYR B 1 104 ? -3.002 -23.359 -19.859 1 53.38 104 TYR B N 1
ATOM 2362 C CA . TYR B 1 104 ? -2.725 -21.953 -20.094 1 53.38 104 TYR B CA 1
ATOM 2363 C C . TYR B 1 104 ? -1.474 -21.516 -19.344 1 53.38 104 TYR B C 1
ATOM 2365 O O . TYR B 1 104 ? -1.564 -20.906 -18.266 1 53.38 104 TYR B O 1
ATOM 2373 N N . PRO B 1 105 ? -0.323 -21.922 -19.844 1 54.41 105 PRO B N 1
ATOM 2374 C CA . PRO B 1 105 ? 1.009 -21.797 -19.234 1 54.41 105 PRO B CA 1
ATOM 2375 C C . PRO B 1 105 ? 1.43 -20.344 -19.016 1 54.41 105 PRO B C 1
ATOM 2377 O O . PRO B 1 105 ? 2.203 -20.062 -18.109 1 54.41 105 PRO B O 1
ATOM 2380 N N . GLN B 1 106 ? 0.912 -19.422 -19.859 1 54.41 106 GLN B N 1
ATOM 2381 C CA . GLN B 1 106 ? 1.539 -18.109 -19.859 1 54.41 106 GLN B CA 1
ATOM 2382 C C . GLN B 1 106 ? 1.219 -17.359 -18.578 1 54.41 106 GLN B C 1
ATOM 2384 O O . GLN B 1 106 ? 2.09 -16.703 -18 1 54.41 106 GLN B O 1
ATOM 2389 N N . SER B 1 107 ? -0.065 -17.422 -18.109 1 56.53 107 SER B N 1
ATOM 2390 C CA . SER B 1 107 ? -0.442 -16.656 -16.922 1 56.53 107 SER B CA 1
ATOM 2391 C C . SER B 1 107 ? 0.209 -17.234 -15.672 1 56.53 107 SER B C 1
ATOM 2393 O O . SER B 1 107 ? 0.687 -16.484 -14.812 1 56.53 107 SER B O 1
ATOM 2395 N N . ASP B 1 108 ? 0.291 -18.547 -15.695 1 61.28 108 ASP B N 1
ATOM 2396 C CA . ASP B 1 108 ? 0.866 -19.234 -14.547 1 61.28 108 ASP B CA 1
ATOM 2397 C C . ASP B 1 108 ? 2.381 -19.062 -14.5 1 61.28 108 ASP B C 1
ATOM 2399 O O . ASP B 1 108 ? 2.953 -18.844 -13.422 1 61.28 108 ASP B O 1
ATOM 2403 N N . GLY B 1 109 ? 2.822 -18.781 -15.648 1 73.31 109 GLY B N 1
ATOM 2404 C CA . GLY B 1 109 ? 4.273 -18.719 -15.727 1 73.31 109 GLY B CA 1
ATOM 2405 C C . GLY B 1 109 ? 4.84 -17.438 -15.164 1 73.31 109 GLY B C 1
ATOM 2406 O O . GLY B 1 109 ? 5.883 -17.453 -14.508 1 73.31 109 GLY B O 1
ATOM 2407 N N . MET B 1 110 ? 4.043 -16.344 -15.242 1 81.06 110 MET B N 1
ATOM 2408 C CA . MET B 1 110 ? 4.547 -15.047 -14.805 1 81.06 110 MET B CA 1
ATOM 2409 C C . MET B 1 110 ? 4.688 -15 -13.289 1 81.06 110 MET B C 1
ATOM 2411 O O . MET B 1 110 ? 5.734 -14.617 -12.766 1 81.06 110 MET B O 1
ATOM 2415 N N . ILE B 1 111 ? 3.691 -15.438 -12.562 1 86.31 111 ILE B N 1
ATOM 2416 C CA . ILE B 1 111 ? 3.699 -15.344 -11.109 1 86.31 111 ILE B CA 1
ATOM 2417 C C . ILE B 1 111 ? 4.633 -16.406 -10.523 1 86.31 111 ILE B C 1
ATOM 2419 O O . ILE B 1 111 ? 5.301 -16.156 -9.516 1 86.31 111 ILE B O 1
ATOM 2423 N N . GLU B 1 112 ? 4.68 -17.641 -11.195 1 83.25 112 GLU B N 1
ATOM 2424 C CA . GLU B 1 112 ? 5.57 -18.703 -10.742 1 83.25 112 GLU B CA 1
ATOM 2425 C C . GLU B 1 112 ? 7.031 -18.281 -10.844 1 83.25 112 GLU B C 1
ATOM 2427 O O . GLU B 1 112 ? 7.805 -18.469 -9.898 1 83.25 112 GLU B O 1
ATOM 2432 N N . ARG B 1 113 ? 7.406 -17.75 -11.93 1 85.25 113 ARG B N 1
ATOM 2433 C CA . ARG B 1 113 ? 8.773 -17.266 -12.102 1 85.25 113 ARG B CA 1
ATOM 2434 C C . ARG B 1 113 ? 9.094 -16.156 -11.109 1 85.25 113 ARG B C 1
ATOM 2436 O O . ARG B 1 113 ? 10.18 -16.125 -10.531 1 85.25 113 ARG B O 1
ATOM 2443 N N . PHE B 1 114 ? 8.156 -15.281 -10.953 1 91.88 114 PHE B N 1
ATOM 2444 C CA . PHE B 1 114 ? 8.375 -14.195 -10 1 91.88 114 PHE B CA 1
ATOM 2445 C C . PHE B 1 114 ? 8.547 -14.742 -8.594 1 91.88 114 PHE B C 1
ATOM 2447 O O . PHE B 1 114 ? 9.398 -14.266 -7.836 1 91.88 114 PHE B O 1
ATOM 2454 N N . ASN B 1 115 ? 7.727 -15.719 -8.219 1 92.31 115 ASN B N 1
ATOM 2455 C CA . ASN B 1 115 ? 7.82 -16.266 -6.871 1 92.31 115 ASN B CA 1
ATOM 2456 C C . ASN B 1 115 ? 9.203 -16.859 -6.598 1 92.31 115 ASN B C 1
ATOM 2458 O O . ASN B 1 115 ? 9.758 -16.672 -5.512 1 92.31 115 ASN B O 1
ATOM 2462 N N . ARG B 1 116 ? 9.734 -17.469 -7.57 1 91.38 116 ARG B N 1
ATOM 2463 C CA . ARG B 1 116 ? 11.094 -17.984 -7.449 1 91.38 116 ARG B CA 1
ATOM 2464 C C . ARG B 1 116 ? 12.102 -16.859 -7.27 1 91.38 116 ARG B C 1
ATOM 2466 O O . ARG B 1 116 ? 12.992 -16.938 -6.418 1 91.38 116 ARG B O 1
ATOM 2473 N N . THR B 1 117 ? 11.93 -15.836 -8.094 1 90.69 117 THR B N 1
ATOM 2474 C CA . THR B 1 117 ? 12.789 -14.656 -8.008 1 90.69 117 THR B CA 1
ATOM 2475 C C . THR B 1 117 ? 12.68 -14.008 -6.629 1 90.69 117 THR B C 1
ATOM 2477 O O . THR B 1 117 ? 13.695 -13.672 -6.016 1 90.69 117 THR B O 1
ATOM 2480 N N . LEU B 1 118 ? 11.469 -13.906 -6.148 1 94.19 118 LEU B N 1
ATOM 2481 C CA . LEU B 1 118 ? 11.227 -13.289 -4.848 1 94.19 118 LEU B CA 1
ATOM 2482 C C . LEU B 1 118 ? 11.898 -14.086 -3.734 1 94.19 118 LEU B C 1
ATOM 2484 O O . LEU B 1 118 ? 12.57 -13.508 -2.873 1 94.19 118 LEU B O 1
ATOM 2488 N N . GLU B 1 119 ? 11.758 -15.344 -3.797 1 93.94 119 GLU B N 1
ATOM 2489 C CA . GLU B 1 119 ? 12.359 -16.203 -2.789 1 93.94 119 GLU B CA 1
ATOM 2490 C C . GLU B 1 119 ? 13.883 -16.094 -2.814 1 93.94 119 GLU B C 1
ATOM 2492 O O . GLU B 1 119 ? 14.523 -16.047 -1.763 1 93.94 119 GLU B O 1
ATOM 2497 N N . ALA B 1 120 ? 14.406 -16.062 -3.992 1 91.69 120 ALA B N 1
ATOM 2498 C CA . ALA B 1 120 ? 15.852 -15.938 -4.129 1 91.69 120 ALA B CA 1
ATOM 2499 C C . ALA B 1 120 ? 16.344 -14.609 -3.578 1 91.69 120 ALA B C 1
ATOM 2501 O O . ALA B 1 120 ? 17.359 -14.555 -2.871 1 91.69 120 ALA B O 1
ATOM 2502 N N . MET B 1 121 ? 15.656 -13.555 -3.859 1 91 121 MET B N 1
ATOM 2503 C CA . MET B 1 121 ? 16.031 -12.234 -3.377 1 91 121 MET B CA 1
ATOM 2504 C C . MET B 1 121 ? 15.945 -12.164 -1.855 1 91 121 MET B C 1
ATOM 2506 O O . MET B 1 121 ? 16.828 -11.602 -1.204 1 91 121 MET B O 1
ATOM 2510 N N . LEU B 1 122 ? 14.906 -12.742 -1.31 1 92.12 122 LEU B N 1
ATOM 2511 C CA . LEU B 1 122 ? 14.734 -12.734 0.139 1 92.12 122 LEU B CA 1
ATOM 2512 C C . LEU B 1 122 ? 15.828 -13.547 0.821 1 92.12 122 LEU B C 1
ATOM 2514 O O . LEU B 1 122 ? 16.328 -13.164 1.881 1 92.12 122 LEU B O 1
ATOM 2518 N N . ALA B 1 123 ? 16.203 -14.633 0.223 1 90.31 123 ALA B N 1
ATOM 2519 C CA . ALA B 1 123 ? 17.234 -15.508 0.788 1 90.31 123 ALA B CA 1
ATOM 2520 C C . ALA B 1 123 ? 18.562 -14.766 0.936 1 90.31 123 ALA B C 1
ATOM 2522 O O . ALA B 1 123 ? 19.359 -15.078 1.817 1 90.31 123 ALA B O 1
ATOM 2523 N N . LEU B 1 124 ? 18.781 -13.75 0.135 1 87.94 124 LEU B N 1
ATOM 2524 C CA . LEU B 1 124 ? 20.031 -13.008 0.124 1 87.94 124 LEU B CA 1
ATOM 2525 C C . LEU B 1 124 ? 20.109 -12.023 1.288 1 87.94 124 LEU B C 1
ATOM 2527 O O . LEU B 1 124 ? 21.188 -11.609 1.696 1 87.94 124 LEU B O 1
ATOM 2531 N N . VAL B 1 125 ? 18.984 -11.688 1.853 1 87.62 125 VAL B N 1
ATOM 2532 C CA . VAL B 1 125 ? 19.016 -10.555 2.773 1 87.62 125 VAL B CA 1
ATOM 2533 C C . VAL B 1 125 ? 18.531 -11 4.152 1 87.62 125 VAL B C 1
ATOM 2535 O O . VAL B 1 125 ? 18.797 -10.328 5.156 1 87.62 125 VAL B O 1
ATOM 2538 N N . VAL B 1 126 ? 17.891 -12.055 4.254 1 86.69 126 VAL B N 1
ATOM 2539 C CA . VAL B 1 126 ? 17.281 -12.484 5.508 1 86.69 126 VAL B CA 1
ATOM 2540 C C . VAL B 1 126 ? 18.359 -13.016 6.453 1 86.69 126 VAL B C 1
ATOM 2542 O O . VAL B 1 126 ? 19.344 -13.602 6.012 1 86.69 126 VAL B O 1
ATOM 2545 N N . ALA B 1 127 ? 18.125 -12.797 7.734 1 83 127 ALA B N 1
ATOM 2546 C CA . ALA B 1 127 ? 19.016 -13.305 8.781 1 83 127 ALA B CA 1
ATOM 2547 C C . ALA B 1 127 ? 19.016 -14.836 8.797 1 83 127 ALA B C 1
ATOM 2549 O O . ALA B 1 127 ? 18.141 -15.469 8.195 1 83 127 ALA B O 1
ATOM 2550 N N . PRO B 1 128 ? 20 -15.375 9.508 1 83.25 128 PRO B N 1
ATOM 2551 C CA . PRO B 1 128 ? 20.109 -16.844 9.562 1 83.25 128 PRO B CA 1
ATOM 2552 C C . PRO B 1 128 ? 18.859 -17.516 10.133 1 83.25 128 PRO B C 1
ATOM 2554 O O . PRO B 1 128 ? 18.484 -18.594 9.688 1 83.25 128 PRO B O 1
ATOM 2557 N N . ASP B 1 129 ? 18.234 -16.828 11.062 1 82.62 129 ASP B N 1
ATOM 2558 C 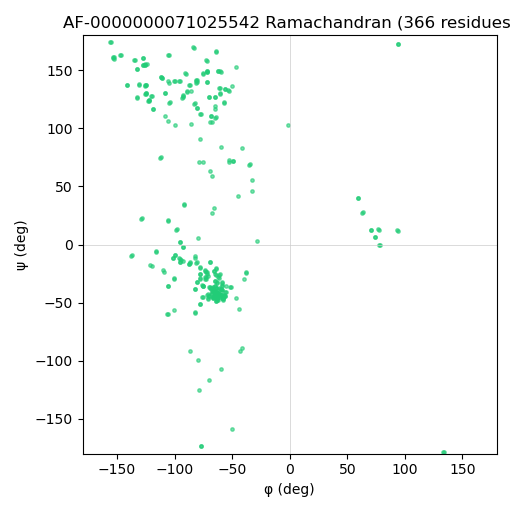CA . ASP B 1 129 ? 17.047 -17.438 11.664 1 82.62 129 ASP B CA 1
ATOM 2559 C C . ASP B 1 129 ? 15.812 -17.219 10.789 1 82.62 129 ASP B C 1
ATOM 2561 O O . ASP B 1 129 ? 14.75 -17.781 11.062 1 82.62 129 ASP B O 1
ATOM 2565 N N . GLN B 1 130 ? 15.844 -16.422 9.797 1 83.94 130 GLN B N 1
ATOM 2566 C CA . GLN B 1 130 ? 14.898 -16.203 8.711 1 83.94 130 GLN B CA 1
ATOM 2567 C C . GLN B 1 130 ? 13.562 -15.688 9.242 1 83.94 130 GLN B C 1
ATOM 2569 O O . GLN B 1 130 ? 12.516 -15.898 8.625 1 83.94 130 GLN B O 1
ATOM 2574 N N . ARG B 1 131 ? 13.633 -15.023 10.375 1 88.94 131 ARG B N 1
ATOM 2575 C CA . ARG B 1 131 ? 12.398 -14.57 11.008 1 88.94 131 ARG B CA 1
ATOM 2576 C C . ARG B 1 131 ? 12.125 -13.109 10.68 1 88.94 131 ARG B C 1
ATOM 2578 O O . ARG B 1 131 ? 11.266 -12.477 11.297 1 88.94 131 ARG B O 1
ATOM 2585 N N . ASP B 1 132 ? 12.844 -12.625 9.711 1 92.31 132 ASP B N 1
ATOM 2586 C CA . ASP B 1 132 ? 12.68 -11.203 9.422 1 92.31 132 ASP B CA 1
ATOM 2587 C C . ASP B 1 132 ? 12.414 -10.969 7.934 1 92.31 132 ASP B C 1
ATOM 2589 O O . ASP B 1 132 ? 12.617 -9.867 7.426 1 92.31 132 ASP B O 1
ATOM 2593 N N . TRP B 1 133 ? 11.914 -12.031 7.242 1 94.62 133 TRP B N 1
ATOM 2594 C CA . TRP B 1 133 ? 11.719 -11.914 5.801 1 94.62 133 TRP B CA 1
ATOM 2595 C C . TRP B 1 133 ? 10.656 -10.867 5.48 1 94.62 133 TRP B C 1
ATOM 2597 O O . TRP B 1 133 ? 10.703 -10.227 4.43 1 94.62 133 TRP B O 1
ATOM 2607 N N . ASP B 1 134 ? 9.656 -10.688 6.336 1 95.81 134 ASP B N 1
ATOM 2608 C CA . ASP B 1 134 ? 8.586 -9.734 6.062 1 95.81 134 ASP B CA 1
ATOM 2609 C C . ASP B 1 134 ? 9.078 -8.297 6.207 1 95.81 134 ASP B C 1
ATOM 2611 O O . ASP B 1 134 ? 8.539 -7.387 5.578 1 95.81 134 ASP B O 1
ATOM 2615 N N . CYS B 1 135 ? 10.133 -8.07 6.969 1 91.81 135 CYS B N 1
ATOM 2616 C CA . CYS B 1 135 ? 10.727 -6.746 7.098 1 91.81 135 CYS B CA 1
ATOM 2617 C C . CYS B 1 135 ? 11.453 -6.344 5.816 1 91.81 135 CYS B C 1
ATOM 2619 O O . CYS B 1 135 ? 11.539 -5.16 5.492 1 91.81 135 CYS B O 1
ATOM 2621 N N . TRP B 1 136 ? 11.883 -7.312 5.066 1 92.56 136 TRP B N 1
ATOM 2622 C CA . TRP B 1 136 ? 12.68 -7.066 3.867 1 92.56 136 TRP B CA 1
ATOM 2623 C C . TRP B 1 136 ? 11.797 -7.031 2.625 1 92.56 136 TRP B C 1
ATOM 2625 O O . TRP B 1 136 ? 12.203 -6.52 1.579 1 92.56 136 TRP B O 1
ATOM 2635 N N . LEU B 1 137 ? 10.656 -7.484 2.758 1 94.88 137 LEU B N 1
ATOM 2636 C CA . LEU B 1 137 ? 9.758 -7.684 1.626 1 94.88 137 LEU B CA 1
ATOM 2637 C C . LEU B 1 137 ? 9.547 -6.379 0.863 1 94.88 137 LEU B C 1
ATOM 2639 O O . LEU B 1 137 ? 9.688 -6.34 -0.362 1 94.88 137 LEU B O 1
ATOM 2643 N N . PRO B 1 138 ? 9.32 -5.215 1.573 1 94.31 138 PRO B N 1
ATOM 2644 C CA . PRO B 1 138 ? 9.102 -3.973 0.829 1 94.31 138 PRO B CA 1
ATOM 2645 C C . PRO B 1 138 ? 10.312 -3.561 0.001 1 94.31 138 PRO B C 1
ATOM 2647 O O . PRO B 1 138 ? 10.164 -3.055 -1.114 1 94.31 138 PRO B O 1
ATOM 2650 N N . TYR B 1 139 ? 11.43 -3.852 0.458 1 90.38 139 TYR B N 1
ATOM 2651 C CA . TYR B 1 139 ? 12.656 -3.449 -0.213 1 90.38 139 TYR B CA 1
ATOM 2652 C C . TYR B 1 139 ? 12.922 -4.32 -1.436 1 90.38 139 TYR B C 1
ATOM 2654 O O . TYR B 1 139 ? 13.305 -3.816 -2.494 1 90.38 139 TYR B O 1
ATOM 2662 N N . VAL B 1 140 ? 12.758 -5.57 -1.236 1 92.25 140 VAL B N 1
ATOM 2663 C CA . VAL B 1 140 ? 12.938 -6.5 -2.348 1 92.25 140 VAL B CA 1
ATOM 2664 C C . VAL B 1 140 ? 11.93 -6.188 -3.449 1 92.25 140 VAL B C 1
ATOM 2666 O O . VAL B 1 140 ? 12.266 -6.219 -4.637 1 92.25 140 VAL B O 1
ATOM 2669 N N . MET B 1 141 ? 10.758 -5.828 -3.053 1 94.88 141 MET B N 1
ATOM 2670 C CA . MET B 1 141 ? 9.727 -5.5 -4.031 1 94.88 141 MET B CA 1
ATOM 2671 C C . MET B 1 141 ? 10.07 -4.219 -4.785 1 94.88 141 MET B C 1
ATOM 2673 O O . MET B 1 141 ? 9.82 -4.113 -5.984 1 94.88 141 MET B O 1
ATOM 2677 N N . LEU B 1 142 ? 10.555 -3.213 -4.074 1 92.5 142 LEU B N 1
ATOM 2678 C CA . LEU B 1 142 ? 11.016 -1.996 -4.738 1 92.5 142 LEU B CA 1
ATOM 2679 C C . LEU B 1 142 ? 12.078 -2.314 -5.785 1 92.5 142 LEU B C 1
ATOM 2681 O O . LEU B 1 142 ? 12.039 -1.785 -6.898 1 92.5 142 LEU B O 1
ATOM 2685 N N . SER B 1 143 ? 12.992 -3.17 -5.387 1 89.88 143 SER B N 1
ATOM 2686 C CA . SER B 1 143 ? 14.039 -3.578 -6.32 1 89.88 143 SER B CA 1
ATOM 2687 C C . SER B 1 143 ? 13.445 -4.211 -7.574 1 89.88 143 SER B C 1
ATOM 2689 O O . SER B 1 143 ? 13.812 -3.844 -8.695 1 89.88 143 SER B O 1
ATOM 2691 N N . TYR B 1 144 ? 12.547 -5.047 -7.379 1 91.06 144 TYR B N 1
ATOM 2692 C CA . TYR B 1 144 ? 11.906 -5.703 -8.516 1 91.06 144 TYR B CA 1
ATOM 2693 C C . TYR B 1 144 ? 11.164 -4.695 -9.375 1 91.06 144 TYR B C 1
ATOM 2695 O O . TYR B 1 144 ? 11.289 -4.711 -10.602 1 91.06 144 TYR B O 1
ATOM 2703 N N . ARG B 1 145 ? 10.359 -3.836 -8.773 1 93.88 145 ARG B N 1
ATOM 2704 C CA . ARG B 1 145 ? 9.508 -2.902 -9.508 1 93.88 145 ARG B CA 1
ATOM 2705 C C . ARG B 1 145 ? 10.344 -1.88 -10.266 1 93.88 145 ARG B C 1
ATOM 2707 O O . ARG B 1 145 ? 9.875 -1.276 -11.234 1 93.88 145 ARG B O 1
ATOM 2714 N N . SER B 1 146 ? 11.562 -1.679 -9.812 1 91.81 146 SER B N 1
ATOM 2715 C CA . SER B 1 146 ? 12.406 -0.647 -10.406 1 91.81 146 SER B CA 1
ATOM 2716 C C . SER B 1 146 ? 13.336 -1.234 -11.461 1 91.81 146 SER B C 1
ATOM 2718 O O . SER B 1 146 ? 13.969 -0.494 -12.219 1 91.81 146 SER B O 1
ATOM 2720 N N . ALA B 1 147 ? 13.414 -2.555 -11.5 1 89.62 147 ALA B N 1
ATOM 2721 C CA . ALA B 1 147 ? 14.281 -3.213 -12.484 1 89.62 147 ALA B CA 1
ATOM 2722 C C . ALA B 1 147 ? 13.594 -3.303 -13.844 1 89.62 147 ALA B C 1
ATOM 2724 O O . ALA B 1 147 ? 12.391 -3.57 -13.922 1 89.62 147 ALA B O 1
ATOM 2725 N N . ILE B 1 148 ? 14.391 -3.111 -14.883 1 89.62 148 ILE B N 1
ATOM 2726 C CA . ILE B 1 148 ? 13.859 -3.223 -16.234 1 89.62 148 ILE B CA 1
ATOM 2727 C C . ILE B 1 148 ? 13.414 -4.66 -16.5 1 89.62 148 ILE B C 1
ATOM 2729 O O . ILE B 1 148 ? 14.164 -5.605 -16.234 1 89.62 148 ILE B O 1
ATOM 2733 N N . HIS B 1 149 ? 12.234 -4.711 -16.906 1 87.94 149 HIS B N 1
ATOM 2734 C CA . HIS B 1 149 ? 11.688 -6.016 -17.25 1 87.94 149 HIS B CA 1
ATOM 2735 C C . HIS B 1 149 ? 11.984 -6.375 -18.703 1 87.94 149 HIS B C 1
ATOM 2737 O O . HIS B 1 149 ? 11.75 -5.57 -19.609 1 87.94 149 HIS B O 1
ATOM 2743 N N . GLU B 1 150 ? 12.367 -7.598 -18.906 1 84.88 150 GLU B N 1
ATOM 2744 C CA . GLU B 1 150 ? 12.844 -8.039 -20.219 1 84.88 150 GLU B CA 1
ATOM 2745 C C . GLU B 1 150 ? 11.719 -8.016 -21.25 1 84.88 150 GLU B C 1
ATOM 2747 O O . GLU B 1 150 ? 11.93 -7.633 -22.406 1 84.88 150 GLU B O 1
ATOM 2752 N N . SER B 1 151 ? 10.578 -8.383 -20.828 1 84.38 151 SER B N 1
ATOM 2753 C CA . SER B 1 151 ? 9.469 -8.531 -21.766 1 84.38 151 SER B CA 1
ATOM 2754 C C . SER B 1 151 ? 8.953 -7.18 -22.234 1 84.38 151 SER B C 1
ATOM 2756 O O . SER B 1 151 ? 8.461 -7.051 -23.359 1 84.38 151 SER B O 1
ATOM 2758 N N . THR B 1 152 ? 9.062 -6.043 -21.438 1 87.88 152 THR B N 1
ATOM 2759 C CA . THR B 1 152 ? 8.469 -4.75 -21.766 1 87.88 152 THR B CA 1
ATOM 2760 C C . THR B 1 152 ? 9.555 -3.742 -22.141 1 87.88 152 THR B C 1
ATOM 2762 O O . THR B 1 152 ? 9.266 -2.725 -22.781 1 87.88 152 THR B O 1
ATOM 2765 N N . GLY B 1 153 ? 10.758 -3.979 -21.672 1 91.81 153 GLY B N 1
ATOM 2766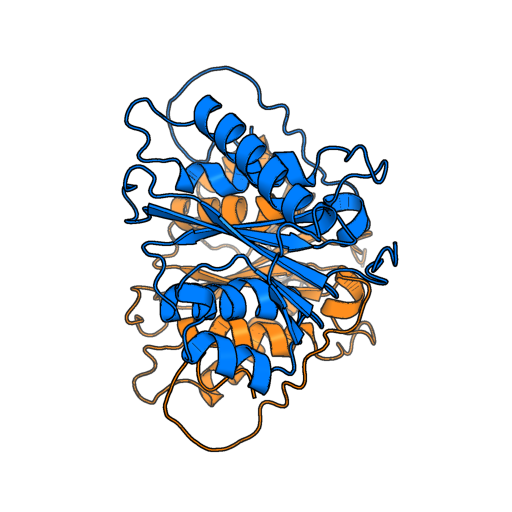 C CA . GLY B 1 153 ? 11.836 -3.029 -21.859 1 91.81 153 GLY B CA 1
ATOM 2767 C C . GLY B 1 153 ? 11.773 -1.853 -20.906 1 91.81 153 GLY B C 1
ATOM 2768 O O . GLY B 1 153 ? 12.57 -0.918 -21 1 91.81 153 GLY B O 1
ATOM 2769 N N . TYR B 1 154 ? 10.797 -1.859 -20.094 1 92.69 154 TYR B N 1
ATOM 2770 C CA . TYR B 1 154 ? 10.602 -0.863 -19.047 1 92.69 154 TYR B CA 1
ATOM 2771 C C . TYR B 1 154 ? 10.453 -1.527 -17.688 1 92.69 154 TYR B C 1
ATOM 2773 O O . TYR B 1 154 ? 10.141 -2.717 -17.594 1 92.69 154 TYR B O 1
ATOM 2781 N N . SER B 1 155 ? 10.789 -0.77 -16.672 1 93.25 155 SER B N 1
ATOM 2782 C CA . SER B 1 155 ? 10.469 -1.297 -15.352 1 93.25 155 SER B CA 1
ATOM 2783 C C . SER B 1 155 ? 8.969 -1.25 -15.078 1 93.25 155 SER B C 1
ATOM 2785 O O . SER B 1 155 ? 8.266 -0.382 -15.602 1 93.25 155 SER B O 1
ATOM 2787 N N . PRO B 1 156 ? 8.484 -2.188 -14.289 1 94.31 156 PRO B N 1
ATOM 2788 C CA . PRO B 1 156 ? 7.082 -2.084 -13.867 1 94.31 156 PRO B CA 1
ATOM 2789 C C . PRO B 1 156 ? 6.738 -0.713 -13.289 1 94.31 156 PRO B C 1
ATOM 2791 O O . PRO B 1 156 ? 5.656 -0.183 -13.555 1 94.31 156 PRO B O 1
ATOM 2794 N N . PHE B 1 157 ? 7.656 -0.121 -12.57 1 93.81 157 PHE B N 1
ATOM 2795 C CA . PHE B 1 157 ? 7.477 1.2 -11.977 1 93.81 157 PHE B CA 1
ATOM 2796 C C . PHE B 1 157 ? 7.254 2.25 -13.055 1 93.81 157 PHE B C 1
ATOM 2798 O O . PHE B 1 157 ? 6.348 3.08 -12.945 1 93.81 157 PHE B O 1
ATOM 2805 N N . GLU B 1 158 ? 7.965 2.191 -14.094 1 91.94 158 GLU B N 1
ATOM 2806 C CA . GLU B 1 158 ? 7.848 3.143 -15.195 1 91.94 158 GLU B CA 1
ATOM 2807 C C . GLU B 1 158 ? 6.512 2.988 -15.922 1 91.94 158 GLU B C 1
ATOM 2809 O O . GLU B 1 158 ? 5.883 3.98 -16.297 1 91.94 158 GLU B O 1
ATOM 2814 N N . ILE B 1 159 ? 6.156 1.791 -16.062 1 91.88 159 ILE B N 1
ATOM 2815 C CA . ILE B 1 159 ? 4.922 1.537 -16.797 1 91.88 159 ILE B CA 1
ATOM 2816 C C . ILE B 1 159 ? 3.723 1.999 -15.969 1 91.88 159 ILE B C 1
ATOM 2818 O O . ILE B 1 159 ? 2.828 2.674 -16.484 1 91.88 159 ILE B O 1
ATOM 2822 N N . LEU B 1 160 ? 3.699 1.693 -14.672 1 92.06 160 LEU B N 1
ATOM 2823 C CA . LEU B 1 160 ? 2.521 1.971 -13.859 1 92.06 160 LEU B CA 1
ATOM 2824 C C . LEU B 1 160 ? 2.514 3.42 -13.391 1 92.06 160 LEU B C 1
ATOM 2826 O O . LEU B 1 160 ? 1.461 4.062 -13.352 1 92.06 160 LEU B O 1
ATOM 2830 N N . MET B 1 161 ? 3.656 3.959 -13.047 1 90.12 161 MET B N 1
ATOM 2831 C CA . MET B 1 161 ? 3.709 5.273 -12.414 1 90.12 161 MET B CA 1
ATOM 2832 C C . MET B 1 161 ? 4.098 6.348 -13.43 1 90.12 161 MET B C 1
ATOM 2834 O O . MET B 1 161 ? 4.035 7.543 -13.125 1 90.12 161 MET B O 1
ATOM 2838 N N . GLY B 1 162 ? 4.539 5.969 -14.578 1 87.12 162 GLY B N 1
ATOM 2839 C CA . GLY B 1 162 ? 4.859 6.914 -15.641 1 87.12 162 GLY B CA 1
ATOM 2840 C C . GLY B 1 162 ? 6.184 7.621 -15.422 1 87.12 162 GLY B C 1
ATOM 2841 O O . GLY B 1 162 ? 6.43 8.68 -16 1 87.12 162 GLY B O 1
ATOM 2842 N N . ARG B 1 163 ? 6.922 7.105 -14.508 1 85.56 163 ARG B N 1
ATOM 2843 C CA . ARG B 1 163 ? 8.219 7.691 -14.18 1 85.56 163 ARG B CA 1
ATOM 2844 C C . ARG B 1 163 ? 9.164 6.645 -13.617 1 85.56 163 ARG B C 1
ATOM 2846 O O . ARG B 1 163 ? 8.734 5.566 -13.203 1 85.56 163 ARG B O 1
ATOM 2853 N N . ARG B 1 164 ? 10.461 7.008 -13.664 1 81.62 164 ARG B N 1
ATOM 2854 C CA . ARG B 1 164 ? 11.43 6.113 -13.039 1 81.62 164 ARG B CA 1
ATOM 2855 C C . ARG B 1 164 ? 11.477 6.324 -11.531 1 81.62 164 ARG B C 1
ATOM 2857 O O . ARG B 1 164 ? 11.297 7.441 -11.047 1 81.62 164 ARG B O 1
ATOM 2864 N N . ALA B 1 165 ? 11.586 5.172 -10.875 1 76.69 165 ALA B N 1
ATOM 2865 C CA . ALA B 1 165 ? 11.758 5.289 -9.43 1 76.69 165 ALA B CA 1
ATOM 2866 C C . ALA B 1 165 ? 13.086 5.957 -9.086 1 76.69 165 ALA B C 1
ATOM 2868 O O . ALA B 1 165 ? 14.117 5.652 -9.688 1 76.69 165 ALA B O 1
ATOM 2869 N N . SER B 1 166 ? 12.961 7.07 -8.422 1 65.5 166 SER B N 1
ATOM 2870 C CA . SER B 1 166 ? 14.203 7.668 -7.949 1 65.5 166 SER B CA 1
ATOM 2871 C C . SER B 1 166 ? 14.828 6.832 -6.836 1 65.5 166 SER B C 1
ATOM 2873 O O . SER B 1 166 ? 14.375 6.875 -5.691 1 65.5 166 SER B O 1
ATOM 2875 N N . ILE B 1 167 ? 15.242 5.527 -7.18 1 62.28 167 ILE B N 1
ATOM 2876 C CA . ILE B 1 167 ? 15.844 4.734 -6.109 1 62.28 167 ILE B CA 1
ATOM 2877 C C . ILE B 1 167 ? 17.344 4.578 -6.355 1 62.28 167 ILE B C 1
ATOM 2879 O O . ILE B 1 167 ? 17.781 4.5 -7.504 1 62.28 167 ILE B O 1
ATOM 2883 N N . GLN B 1 168 ? 18.234 5.164 -5.602 1 47.91 168 GLN B N 1
ATOM 2884 C CA . GLN B 1 168 ? 19.625 4.727 -5.625 1 47.91 168 GLN B CA 1
ATOM 2885 C C . GLN B 1 168 ? 19.766 3.328 -5.031 1 47.91 168 GLN B C 1
ATOM 2887 O O . GLN B 1 168 ? 20.266 3.172 -3.912 1 47.91 168 GLN B O 1
ATOM 2892 N N . TYR B 1 169 ? 18.734 2.496 -5.082 1 45.09 169 TYR B N 1
ATOM 2893 C CA . TYR B 1 169 ? 18.984 1.302 -4.281 1 45.09 169 TYR B CA 1
ATOM 2894 C C . TYR B 1 169 ? 19.891 0.326 -5.016 1 45.09 169 TYR B C 1
ATOM 2896 O O . TYR B 1 169 ? 19.578 -0.119 -6.121 1 45.09 169 TYR B O 1
ATOM 2904 N N . THR B 1 170 ? 21.125 0.556 -5.199 1 41 170 THR B N 1
ATOM 2905 C CA . THR B 1 170 ? 21.859 -0.665 -5.523 1 41 170 THR B CA 1
ATOM 2906 C C . THR B 1 170 ? 21.891 -1.608 -4.324 1 41 170 THR B C 1
ATOM 2908 O O . THR B 1 170 ? 22.359 -1.229 -3.246 1 41 170 THR B O 1
ATOM 2911 N N . PRO B 1 171 ? 21.062 -2.764 -4.328 1 39.22 171 PRO B N 1
ATOM 2912 C CA . PRO B 1 171 ? 21.328 -3.705 -3.242 1 39.22 171 PRO B CA 1
ATOM 2913 C C . PRO B 1 171 ? 22.797 -3.73 -2.84 1 39.22 171 PRO B C 1
ATOM 2915 O O . PRO B 1 171 ? 23.656 -4.195 -3.609 1 39.22 171 PRO B O 1
ATOM 2918 N N . TYR B 1 172 ? 23.531 -2.717 -2.639 1 33.91 172 TYR B N 1
ATOM 2919 C CA . TYR B 1 172 ? 24.906 -2.984 -2.238 1 33.91 172 TYR B CA 1
ATOM 2920 C C . TYR B 1 172 ? 24.953 -4.035 -1.137 1 33.91 172 TYR B C 1
ATOM 2922 O O . TYR B 1 172 ? 24.016 -4.176 -0.357 1 33.91 172 TYR B O 1
ATOM 2930 N N . ARG B 1 173 ? 26.172 -4.77 -1.125 1 32.16 173 ARG B N 1
ATOM 2931 C CA . ARG B 1 173 ? 26.75 -5.875 -0.369 1 32.16 173 ARG B CA 1
ATOM 2932 C C . ARG B 1 173 ? 26.484 -5.711 1.125 1 32.16 173 ARG B C 1
ATOM 2934 O O . ARG B 1 173 ? 26.109 -6.672 1.801 1 32.16 173 ARG B O 1
ATOM 2941 N N . GLU B 1 174 ? 27.344 -5.062 2.074 1 32.59 174 GLU B N 1
ATOM 2942 C CA . GLU B 1 174 ? 27.984 -5.613 3.268 1 32.59 174 GLU B CA 1
ATOM 2943 C C . GLU B 1 174 ? 27.062 -5.523 4.477 1 32.59 174 GLU B C 1
ATOM 2945 O O . GLU B 1 174 ? 26.859 -6.508 5.195 1 32.59 174 GLU B O 1
ATOM 2950 N N . THR B 1 175 ? 27.031 -4.34 5.477 1 34.16 175 THR B N 1
ATOM 2951 C CA . THR B 1 175 ? 27.047 -4.598 6.914 1 34.16 175 THR B CA 1
ATOM 2952 C C . THR B 1 175 ? 25.641 -4.836 7.438 1 34.16 175 THR B C 1
ATOM 2954 O O . THR B 1 175 ? 24.688 -4.207 6.98 1 34.16 175 THR B O 1
ATOM 2957 N N . ARG B 1 176 ? 25.328 -5.863 8.227 1 35.06 176 ARG B N 1
ATOM 2958 C CA . ARG B 1 176 ? 24.266 -6.605 8.906 1 35.06 176 ARG B CA 1
ATOM 2959 C C . ARG B 1 176 ? 23.312 -5.664 9.633 1 35.06 176 ARG B C 1
ATOM 2961 O O . ARG B 1 176 ? 22.281 -6.098 10.156 1 35.06 176 ARG B O 1
ATOM 2968 N N . ASN B 1 177 ? 23.625 -4.516 10.5 1 33.91 177 ASN B N 1
ATOM 2969 C CA . ASN B 1 177 ? 22.875 -4.273 11.727 1 33.91 177 ASN B CA 1
ATOM 2970 C C . ASN B 1 177 ? 21.531 -3.607 11.453 1 33.91 177 ASN B C 1
ATOM 2972 O O . ASN B 1 177 ? 20.484 -4.117 11.852 1 33.91 177 ASN B O 1
ATOM 2976 N N . ASP B 1 178 ? 21.062 -2.012 11.555 1 39.41 178 ASP B N 1
ATOM 2977 C CA . ASP B 1 178 ? 20.047 -1.207 12.211 1 39.41 178 ASP B CA 1
ATOM 2978 C C . ASP B 1 178 ? 18.906 -0.884 11.258 1 39.41 178 ASP B C 1
ATOM 2980 O O . ASP B 1 178 ? 19.125 -0.333 10.172 1 39.41 178 ASP B O 1
ATOM 2984 N N . ARG B 1 179 ? 17.719 -1.14 10.891 1 41.47 179 ARG B N 1
ATOM 2985 C CA . ARG B 1 179 ? 16.484 -1.104 10.102 1 41.47 179 ARG B CA 1
ATOM 2986 C C . ARG B 1 179 ? 16.156 0.321 9.68 1 41.47 179 ARG B C 1
ATOM 2988 O O . ARG B 1 179 ? 15.32 0.53 8.789 1 41.47 179 ARG B O 1
ATOM 2995 N N . PRO B 1 180 ? 15.578 1.765 9.695 1 42.44 180 PRO B N 1
ATOM 2996 C CA . PRO B 1 180 ? 14.766 2.396 8.656 1 42.44 180 PRO B CA 1
ATOM 2997 C C . PRO B 1 180 ? 15.305 2.15 7.254 1 42.44 180 PRO B C 1
ATOM 2999 O O . PRO B 1 180 ? 16.438 2.525 6.949 1 42.44 180 PRO B O 1
ATOM 3002 N N . SER B 1 181 ? 15.648 0.914 7.262 1 37.97 181 SER B N 1
ATOM 3003 C CA . SER B 1 181 ? 16.094 0.13 8.414 1 37.97 181 SER B CA 1
ATOM 3004 C C . SER B 1 181 ? 17.609 -0.005 8.438 1 37.97 181 SER B C 1
ATOM 3006 O O . SER B 1 181 ? 18.219 -0.048 9.508 1 37.97 181 SER B O 1
ATOM 3008 N N . GLN B 1 182 ? 18.594 -0.351 7.863 1 42.5 182 GLN B N 1
ATOM 3009 C CA . GLN B 1 182 ? 19.844 0.273 7.441 1 42.5 182 GLN B CA 1
ATOM 3010 C C . GLN B 1 182 ? 19.641 1.116 6.184 1 42.5 182 GLN B C 1
ATOM 3012 O O . GLN B 1 182 ? 19.156 0.614 5.164 1 42.5 182 GLN B O 1
ATOM 3017 N N . TYR B 1 183 ? 19.281 2.58 6.062 1 40.28 183 TYR B N 1
ATOM 3018 C CA . TYR B 1 183 ? 18.516 3.594 5.34 1 40.28 183 TYR B CA 1
ATOM 3019 C C . TYR B 1 183 ? 18.562 3.342 3.836 1 40.28 183 TYR B C 1
ATOM 3021 O O . TYR B 1 183 ? 19.641 3.381 3.229 1 40.28 183 TYR B O 1
ATOM 3029 N N . LEU B 1 184 ? 17.828 2.428 2.555 1 42.03 184 LEU B N 1
ATOM 3030 C CA . LEU B 1 184 ? 17.328 1.389 1.655 1 42.03 184 LEU B CA 1
ATOM 3031 C C . LEU B 1 184 ? 18.453 0.87 0.761 1 42.03 184 LEU B C 1
ATOM 3033 O O . LEU B 1 184 ? 18.219 0.026 -0.107 1 42.03 184 LEU B O 1
ATOM 3037 N N . LEU B 1 185 ? 19.766 1.229 0.86 1 34.25 185 LEU B N 1
ATOM 3038 C CA . LEU B 1 185 ? 21.078 1.018 0.258 1 34.25 185 LEU B CA 1
ATOM 3039 C C . LEU B 1 185 ? 21.75 -0.22 0.841 1 34.25 185 LEU B C 1
ATOM 3041 O O . LEU B 1 185 ? 21.672 -0.465 2.047 1 34.25 185 LEU B O 1
#

Secondary structure (DSSP, 8-state):
-------STTSEEEEEEE---PPPTTS--EEEEEEETTT--EEEEEES---HHHHHHHIIIIIIHHH---SEEEE-S-HHHHSHHHHHHHHHTT-EEEE--TT-HHHHHHHHHHHHHHHHHHHHHS-TT-TTHHHHHHHHHHHHHHSPPTTTSS-HHHHHHSS---------------SS-SS--/-------STTSEEEEEEE---PPPTTS--EEEEEEETTT--EEEEEES---HHHHHHHIIIIIIHHH---SEEEE-S-HHHHSHHHHHHHHHTT-EEEE--TT-HHHHHHHHHHHHHHHHHHHHHS-TT-TTHHHHHHHHHHHHHHSPPTTTSS-HHHHHHSS----------------TTS---

Foldseek 3Di:
DPPVADPDWQQEKEWDKDDQCPQAPVQFRMWIWMATRHLRQIDIDTFNDLALVRNLCCCVVVPCVVPNDHQEYEYEPDPSCVDPSNVVSCVVSNHHYDYDDPVNCPNVVSVVVVVVVLVVLLVLQADPSRNCSNVCNVLSSLVQQQDQDPVPRGRSCCRPVVDHDPDPPPVDDDDDDDPVPVVRD/DPPVADPDWQQEKEWDKDDQCPQAPVQFRMWIWMATRHLRQIDIDTFNDLALVRNLCCCVVPPCVVPNDHQEYEYEPDPSCVDPSNVVSCVVSNHHYDYDDPVNCPNVVSVVVVVVVLVVLLVQQADPSNNCSNLCNVLSSLVQQQDQDPVPRGRSCCRPVVDHPPDPQPVDDDDRDAPCRVVSD

InterPro domains:
  IPR001584 Integrase, catalytic core [PF00665] (8-105)
  IPR001584 Integrase, catalytic core [PS50994] (5-164)
  IPR012337 Ribonuclease H-like superfamily [SSF53098] (4-160)
  IPR036397 Ribonuclease H superfamily [G3DSA:3.30.420.10] (2-183)